Protein 3F44 (pdb70)

Secondary structure (DSSP, 8-state):
---EEEEEEEEE-GGGHHHHHHHHHH---STTTSTTEEEEEEEEETTEEEEEEEEEEESSHHHHHHHHTSHHHHHHHHHHHHHEEEEEEEEEEES-EEE--------EEEEE--GGGHHHHHHHHHH------------EEETTEEEEEEEE---SSHHHHHHHTTSHHHHHHHHHT----EEEEE-EEEEEEEESS-EEE-

Solvent-accessible surface area: 10101 Å² total

Organism: Lactobacillus acidophilus (strain ATCC 700396 / NCK56 / N2 / NCFM) (NCBI:txid272621)

CATH classification: 3.30.70.100

Foldseek 3Di:
DFKWKKKKWFQFPLVCVVVLLVLLALLCCCPPVQVFWFKWFKFAFPVRRRIIIIITMGNDPVSVVVSCPDPSVVSNVVSSVVTTPDMDMFIFRDLKWWWAADQQKKKKKKWQADPVCLVQLSVLVVQLVVVCPQPQTTWTAGPVGRRIMIDDDIGNHVVSVVVSCVDPSNVSSCVSRPVTPDMDMTMTDISDIHGNHTDTDD

Sequence (202 aa):
ETPIFKIKKLTIAENDRSSEYIIRYAEEKNHDSIPAEEGTLLIGSGHDDDAHGEEDNYEEIIEVFRNKGAEDLHIAGSSHADDFVETVNKIATKQKVIDLHPEVITTKAQQDNFVRRLIKVEVKDADAEKFSSHAVKKEETTSASEPGEISGTNIIDNPNEWYFIEVYANDEAYDIHVKTPHYKKEYIEETDGVKSRRDVKTLVRDTLATQQGAIVLD

Structure (mmCIF, N/CA/C/O backbone):
data_3F44
#
_entry.id   3F44
#
_cell.length_a   103.380
_cell.length_b   103.380
_cell.length_c   40.970
_cell.angle_alpha   90.000
_cell.angle_beta   90.000
_cell.angle_gamma   90.000
#
_symmetry.space_group_name_H-M   'I 4'
#
loop_
_entity.id
_entity.type
_entity.pdbx_description
1 polymer 'putative monooxygenase'
2 non-polymer 'ACETATE ION'
3 water water
#
loop_
_atom_site.group_PDB
_atom_site.id
_atom_site.type_symbol
_atom_site.label_atom_id
_atom_site.label_alt_id
_atom_site.label_comp_id
_atom_site.label_asym_id
_atom_site.label_entity_id
_atom_site.label_seq_id
_atom_site.pdbx_PDB_ins_code
_atom_site.Cartn_x
_atom_site.Cartn_y
_atom_site.Cartn_z
_atom_site.occupancy
_atom_site.B_iso_or_equiv
_atom_site.auth_seq_id
_atom_site.auth_comp_id
_atom_site.auth_asym_id
_atom_site.auth_atom_id
_atom_site.pdbx_PDB_model_num
ATOM 1 N N . GLU A 1 4 ? -4.968 34.517 22.626 1.00 41.84 3 GLU A N 1
ATOM 2 C CA . GLU A 1 4 ? -4.303 33.324 23.232 1.00 40.20 3 GLU A CA 1
ATOM 3 C C . GLU A 1 4 ? -3.474 32.573 22.148 1.00 37.09 3 GLU A C 1
ATOM 4 O O . GLU A 1 4 ? -2.822 33.234 21.329 1.00 37.79 3 GLU A O 1
ATOM 10 N N . THR A 1 5 ? -3.487 31.234 22.126 1.00 33.38 4 THR A N 1
ATOM 11 C CA . THR A 1 5 ? -2.685 30.461 21.178 1.00 30.24 4 THR A CA 1
ATOM 12 C C . THR A 1 5 ? -3.283 30.511 19.770 1.00 26.58 4 THR A C 1
ATOM 13 O O . THR A 1 5 ? -4.478 30.257 19.635 1.00 26.12 4 THR A O 1
ATOM 17 N N . PRO A 1 6 ? -2.475 30.846 18.734 1.00 25.17 5 PRO A N 1
ATOM 18 C CA . PRO A 1 6 ? -3.018 30.802 17.378 1.00 23.52 5 PRO A CA 1
ATOM 19 C C . PRO A 1 6 ? -3.439 29.401 16.945 1.00 21.27 5 PRO A C 1
ATOM 20 O O . PRO A 1 6 ? -2.976 28.406 17.512 1.00 20.76 5 PRO A O 1
ATOM 24 N N . ILE A 1 7 ? -4.313 29.358 15.944 1.00 20.70 6 ILE A N 1
ATOM 25 C CA . ILE A 1 7 ? -4.805 28.105 15.370 1.00 19.13 6 ILE A CA 1
ATOM 26 C C . ILE A 1 7 ? -4.075 27.955 14.050 1.00 18.79 6 ILE A C 1
ATOM 27 O O . ILE A 1 7 ? -4.020 28.900 13.264 1.00 19.06 6 ILE A O 1
ATOM 32 N N . PHE A 1 8 ? -3.502 26.775 13.819 1.00 18.42 7 PHE A N 1
ATOM 33 C CA . PHE A 1 8 ? -2.797 26.424 12.589 1.00 18.76 7 PHE A CA 1
ATOM 34 C C . PHE A 1 8 ? -3.248 25.011 12.230 1.00 18.99 7 PHE A C 1
ATOM 35 O O . PHE A 1 8 ? -2.974 24.076 12.961 1.00 19.50 7 PHE A O 1
ATOM 43 N N . LYS A 1 9 ? -3.980 24.898 11.126 1.00 19.79 8 LYS A N 1
ATOM 44 C CA . LYS A 1 9 ? -4.522 23.632 10.653 1.00 19.82 8 LYS A CA 1
ATOM 45 C C . LYS A 1 9 ? -4.216 23.383 9.185 1.00 20.43 8 LYS A C 1
ATOM 46 O O . LYS A 1 9 ? -4.200 24.312 8.373 1.00 19.69 8 LYS A O 1
ATOM 52 N N . ILE A 1 10 ? -4.012 22.109 8.856 1.00 19.54 9 ILE A N 1
ATOM 53 C CA . ILE A 1 10 ? -3.780 21.679 7.478 1.00 20.77 9 ILE A CA 1
ATOM 54 C C . ILE A 1 10 ? -4.821 20.596 7.220 1.00 20.94 9 ILE A C 1
ATOM 55 O O . ILE A 1 10 ? -4.949 19.654 8.022 1.00 21.93 9 ILE A O 1
ATOM 60 N N . LYS A 1 11 ? -5.580 20.763 6.144 1.00 21.50 10 LYS A N 1
ATOM 61 C CA . LYS A 1 11 ? -6.618 19.808 5.753 1.00 23.05 10 LYS A CA 1
ATOM 62 C C . LYS A 1 11 ? -6.206 19.187 4.421 1.00 22.35 10 LYS A C 1
ATOM 63 O O . LYS A 1 11 ? -6.026 19.918 3.449 1.00 21.93 10 LYS A O 1
ATOM 69 N N . LYS A 1 12 ? -6.011 17.861 4.410 1.00 20.77 11 LYS A N 1
ATOM 70 C CA . LYS A 1 12 ? -5.681 17.103 3.200 1.00 21.33 11 LYS A CA 1
ATOM 71 C C . LYS A 1 12 ? -7.032 16.666 2.650 1.00 20.18 11 LYS A C 1
ATOM 72 O O . LYS A 1 12 ? -7.746 15.897 3.324 1.00 19.10 11 LYS A O 1
ATOM 78 N N . LEU A 1 13 ? -7.372 17.145 1.454 1.00 19.68 12 LEU A N 1
ATOM 79 C CA . LEU A 1 13 ? -8.676 16.948 0.830 1.00 20.51 12 LEU A CA 1
ATOM 80 C C . LEU A 1 13 ? -8.420 16.260 -0.492 1.00 21.04 12 LEU A C 1
ATOM 81 O O . LEU A 1 13 ? -7.794 16.848 -1.381 1.00 20.97 12 LEU A O 1
ATOM 86 N N . THR A 1 14 ? -8.852 15.001 -0.597 1.00 21.03 13 THR A N 1
ATOM 87 C CA . THR A 1 14 ? -8.637 14.189 -1.791 1.00 22.61 13 THR A CA 1
ATOM 88 C C . THR A 1 14 ? -9.858 14.368 -2.667 1.00 22.55 13 THR A C 1
ATOM 89 O O . THR A 1 14 ? -10.970 13.995 -2.277 1.00 22.01 13 THR A O 1
ATOM 93 N N . ILE A 1 15 ? -9.642 14.975 -3.829 1.00 22.14 14 ILE A N 1
ATOM 94 C CA . ILE A 1 15 ? -10.700 15.369 -4.727 1.00 21.22 14 ILE A CA 1
ATOM 95 C C . ILE A 1 15 ? -10.311 15.000 -6.139 1.00 23.11 14 ILE A C 1
ATOM 96 O O . ILE A 1 15 ? -9.204 15.296 -6.545 1.00 22.15 14 ILE A O 1
ATOM 101 N N . ALA A 1 16 ? -11.210 14.384 -6.895 1.00 23.15 15 ALA A N 1
ATOM 102 C CA . ALA A 1 16 ? -10.897 14.008 -8.268 1.00 24.51 15 ALA A CA 1
ATOM 103 C C . ALA A 1 16 ? -10.379 15.228 -9.005 1.00 23.85 15 ALA A C 1
ATOM 104 O O . ALA A 1 16 ? -10.916 16.329 -8.841 1.00 23.09 15 ALA A O 1
ATOM 106 N N . GLU A 1 17 ? -9.350 15.041 -9.825 1.00 25.13 16 GLU A N 1
ATOM 107 C CA . GLU A 1 17 ? -8.802 16.161 -10.608 1.00 26.80 16 GLU A CA 1
ATOM 108 C C . GLU A 1 17 ? -9.902 16.828 -11.478 1.00 26.42 16 GLU A C 1
ATOM 109 O O . GLU A 1 17 ? -9.873 18.044 -11.677 1.00 25.92 16 GLU A O 1
ATOM 115 N N . ASN A 1 18 ? -10.902 16.043 -11.901 1.00 26.14 17 ASN A N 1
ATOM 116 C CA . ASN A 1 18 ? -12.061 16.557 -12.646 1.00 27.01 17 ASN A CA 1
ATOM 117 C C . ASN A 1 18 ? -12.887 17.567 -11.858 1.00 28.33 17 ASN A C 1
ATOM 118 O O . ASN A 1 18 ? -13.522 18.416 -12.473 1.00 30.88 17 ASN A O 1
ATOM 123 N N . ASP A 1 19 ? -12.900 17.463 -10.517 1.00 27.20 18 ASP A N 1
ATOM 124 C CA . ASP A 1 19 ? -13.667 18.385 -9.655 1.00 27.62 18 ASP A CA 1
ATOM 125 C C . ASP A 1 19 ? -12.852 19.540 -9.064 1.00 27.51 18 ASP A C 1
ATOM 126 O O . ASP A 1 19 ? -13.422 20.380 -8.339 1.00 26.16 18 ASP A O 1
ATOM 131 N N . ARG A 1 20 ? -11.557 19.621 -9.394 1.00 29.95 19 ARG A N 1
ATOM 132 C CA . ARG A 1 20 ? -10.677 20.650 -8.800 1.00 30.68 19 ARG A CA 1
ATOM 133 C C . ARG A 1 20 ? -11.079 22.094 -9.162 1.00 31.19 19 ARG A C 1
ATOM 134 O O . ARG A 1 20 ? -10.935 22.958 -8.317 1.00 31.36 19 ARG A O 1
ATOM 142 N N . SER A 1 21 ? -11.638 22.345 -10.353 1.00 30.68 20 SER A N 1
ATOM 143 C CA A SER A 1 21 ? -12.066 23.706 -10.736 0.50 30.63 20 SER A CA 1
ATOM 144 C CA B SER A 1 21 ? -12.074 23.703 -10.747 0.50 30.81 20 SER A CA 1
ATOM 145 C C . SER A 1 21 ? -13.172 24.253 -9.819 1.00 29.68 20 SER A C 1
ATOM 146 O O . SER A 1 21 ? -13.147 25.429 -9.438 1.00 29.08 20 SER A O 1
ATOM 151 N N . GLU A 1 22 ? -14.141 23.402 -9.473 1.00 27.73 21 GLU A N 1
ATOM 152 C CA . GLU A 1 22 ? -15.222 23.755 -8.545 1.00 26.08 21 GLU A CA 1
ATOM 153 C C . GLU A 1 22 ? -14.615 24.020 -7.146 1.00 23.33 21 GLU A C 1
ATOM 154 O O . GLU A 1 22 ? -14.986 24.987 -6.461 1.00 21.48 21 GLU A O 1
ATOM 160 N N . TYR A 1 23 ? -13.706 23.140 -6.733 1.00 22.03 22 TYR A N 1
ATOM 161 C CA . TYR A 1 23 ? -12.983 23.308 -5.479 1.00 20.58 22 TYR A CA 1
ATOM 162 C C . TYR A 1 23 ? -12.242 24.640 -5.450 1.00 20.56 22 TYR A C 1
ATOM 163 O O . TYR A 1 23 ? -12.393 25.407 -4.487 1.00 19.65 22 TYR A O 1
ATOM 172 N N . ILE A 1 24 ? -11.477 24.935 -6.508 1.00 20.94 23 ILE A N 1
ATOM 173 C CA A ILE A 1 24 ? -10.690 26.184 -6.542 0.50 21.04 23 ILE A CA 1
ATOM 174 C CA B ILE A 1 24 ? -10.692 26.177 -6.578 0.50 20.93 23 ILE A CA 1
ATOM 175 C C . ILE A 1 24 ? -11.599 27.413 -6.518 1.00 20.35 23 ILE A C 1
ATOM 176 O O . ILE A 1 24 ? -11.283 28.369 -5.820 1.00 20.78 23 ILE A O 1
ATOM 185 N N . ARG A 1 25 ? -12.733 27.372 -7.215 1.00 19.67 24 ARG A N 1
ATOM 186 C CA . ARG A 1 25 ? -13.679 28.496 -7.179 1.00 18.34 24 ARG A CA 1
ATOM 187 C C . ARG A 1 25 ? -14.065 28.838 -5.739 1.00 17.59 24 ARG A C 1
ATOM 188 O O . ARG A 1 25 ? -13.998 30.003 -5.338 1.00 18.16 24 ARG A O 1
ATOM 196 N N . TYR A 1 26 ? -14.483 27.824 -4.981 1.00 18.21 25 TYR A N 1
ATOM 197 C CA . TYR A 1 26 ? -14.887 28.043 -3.587 1.00 18.33 25 TYR A CA 1
ATOM 198 C C . TYR A 1 26 ? -13.723 28.311 -2.644 1.00 18.04 25 TYR A C 1
ATOM 199 O O . TYR A 1 26 ? -13.885 29.061 -1.683 1.00 17.94 25 TYR A O 1
ATOM 208 N N . ALA A 1 27 ? -12.559 27.730 -2.940 1.00 17.88 26 ALA A N 1
ATOM 209 C CA . ALA A 1 27 ? -11.333 28.046 -2.200 1.00 17.52 26 ALA A CA 1
ATOM 210 C C . ALA A 1 27 ? -10.969 29.530 -2.387 1.00 17.88 26 ALA A C 1
ATOM 211 O O . ALA A 1 27 ? -10.621 30.222 -1.406 1.00 18.95 26 ALA A O 1
ATOM 213 N N . GLU A 1 28 ? -11.063 30.025 -3.625 1.00 19.19 27 GLU A N 1
ATOM 214 C CA A GLU A 1 28 ? -10.745 31.432 -3.912 0.50 19.66 27 GLU A CA 1
ATOM 215 C CA B GLU A 1 28 ? -10.769 31.439 -3.927 0.50 19.60 27 GLU A CA 1
ATOM 216 C C . GLU A 1 28 ? -11.732 32.392 -3.221 1.00 19.57 27 GLU A C 1
ATOM 217 O O . GLU A 1 28 ? -11.315 33.412 -2.673 1.00 20.19 27 GLU A O 1
ATOM 228 N N . LYS A 1 29 ? -13.024 32.055 -3.251 1.00 18.76 28 LYS A N 1
ATOM 229 C CA . LYS A 1 29 ? -14.039 32.883 -2.574 1.00 18.52 28 LYS A CA 1
ATOM 230 C C . LYS A 1 29 ? -13.803 32.909 -1.059 1.00 17.95 28 LYS A C 1
ATOM 231 O O . LYS A 1 29 ? -13.932 33.952 -0.424 1.00 19.67 28 LYS A O 1
ATOM 237 N N . ASN A 1 30 ? -13.467 31.749 -0.497 1.00 17.49 29 ASN A N 1
ATOM 238 C CA . ASN A 1 30 ? -13.163 31.614 0.935 1.00 18.04 29 ASN A CA 1
ATOM 239 C C . ASN A 1 30 ? -11.991 32.540 1.309 1.00 19.34 29 ASN A C 1
ATOM 240 O O . ASN A 1 30 ? -12.075 33.315 2.251 1.00 20.50 29 ASN A O 1
ATOM 253 N N . HIS A 1 32 ? -10.759 35.161 -0.527 1.00 21.17 31 HIS A N 1
ATOM 254 C CA . HIS A 1 32 ? -11.120 36.555 -0.817 1.00 21.63 31 HIS A CA 1
ATOM 255 C C . HIS A 1 32 ? -12.072 37.186 0.205 1.00 20.88 31 HIS A C 1
ATOM 256 O O . HIS A 1 32 ? -11.879 38.340 0.610 1.00 21.28 31 HIS A O 1
ATOM 263 N N . ASP A 1 33 ? -13.076 36.427 0.631 1.00 21.26 32 ASP A N 1
ATOM 264 C CA . ASP A 1 33 ? -14.070 36.928 1.602 1.00 20.82 32 ASP A CA 1
ATOM 265 C C . ASP A 1 33 ? -13.611 36.905 3.067 1.00 22.00 32 ASP A C 1
ATOM 266 O O . ASP A 1 33 ? -14.277 37.507 3.926 1.00 22.85 32 ASP A O 1
ATOM 271 N N . SER A 1 34 ? -12.527 36.176 3.352 1.00 19.98 33 SER A N 1
ATOM 272 C CA . SER A 1 34 ? -11.958 36.071 4.701 1.00 19.12 33 SER A CA 1
ATOM 273 C C . SER A 1 34 ? -10.889 37.099 5.015 1.00 19.20 33 SER A C 1
ATOM 274 O O . SER A 1 34 ? -10.798 37.539 6.162 1.00 20.10 33 SER A O 1
ATOM 277 N N . ILE A 1 35 ? -10.037 37.424 4.033 1.00 19.23 34 ILE A N 1
ATOM 278 C CA . ILE A 1 35 ? -8.910 38.335 4.231 1.00 19.24 34 ILE A CA 1
ATOM 279 C C . ILE A 1 35 ? -9.051 39.515 3.274 1.00 20.62 34 ILE A C 1
ATOM 280 O O . ILE A 1 35 ? -9.110 39.285 2.072 1.00 21.16 34 ILE A O 1
ATOM 285 N N . PRO A 1 36 ? -9.071 40.761 3.799 1.00 21.78 35 PRO A N 1
ATOM 286 C CA . PRO A 1 36 ? -8.929 41.227 5.191 1.00 22.40 35 PRO A CA 1
ATOM 287 C C . PRO A 1 36 ? -10.209 41.353 6.029 1.00 22.22 35 PRO A C 1
ATOM 288 O O . PRO A 1 36 ? -10.103 41.799 7.169 1.00 23.29 35 PRO A O 1
ATOM 292 N N . ALA A 1 37 ? -11.382 40.958 5.519 1.00 21.80 36 ALA A N 1
ATOM 293 C CA . ALA A 1 37 ? -12.672 41.148 6.227 1.00 22.90 36 ALA A CA 1
ATOM 294 C C . ALA A 1 37 ? -12.714 40.583 7.653 1.00 23.45 36 ALA A C 1
ATOM 295 O O . ALA A 1 37 ? -13.260 41.228 8.552 1.00 25.63 36 ALA A O 1
ATOM 297 N N . GLU A 1 38 ? -12.128 39.405 7.853 1.00 22.16 37 GLU A N 1
ATOM 298 C CA . GLU A 1 38 ? -12.089 38.770 9.179 1.00 21.63 37 GLU A CA 1
ATOM 299 C C . GLU A 1 38 ? -10.801 39.179 9.889 1.00 22.31 37 GLU A C 1
ATOM 300 O O . GLU A 1 38 ? -9.704 38.757 9.519 1.00 22.33 37 GLU A O 1
ATOM 306 N N . GLU A 1 39 ? -10.941 40.000 10.926 1.00 24.23 38 GLU A N 1
ATOM 307 C CA . GLU A 1 39 ? -9.794 40.519 11.687 1.00 25.41 38 GLU A CA 1
ATOM 308 C C . GLU A 1 39 ? -8.851 39.434 12.244 1.00 24.76 38 GLU A C 1
ATOM 309 O O . GLU A 1 39 ? -7.627 39.613 12.265 1.00 25.46 38 GLU A O 1
ATOM 315 N N . GLY A 1 40 ? -9.432 38.304 12.654 1.00 22.09 39 GLY A N 1
ATOM 316 C CA . GLY A 1 40 ? -8.687 37.177 13.212 1.00 22.24 39 GLY A CA 1
ATOM 317 C C . GLY A 1 40 ? -8.162 36.132 12.252 1.00 20.87 39 GLY A C 1
ATOM 318 O O . GLY A 1 40 ? -7.504 35.202 12.692 1.00 21.41 39 GLY A O 1
ATOM 319 N N . THR A 1 41 ? -8.431 36.280 10.952 1.00 20.55 40 THR A N 1
ATOM 320 C CA . THR A 1 41 ? -7.962 35.326 9.926 1.00 20.66 40 THR A CA 1
ATOM 321 C C . THR A 1 41 ? -6.631 35.829 9.353 1.00 20.92 40 THR A C 1
ATOM 322 O O . THR A 1 41 ? -6.584 36.858 8.651 1.00 21.99 40 THR A O 1
ATOM 326 N N . LEU A 1 42 ? -5.565 35.084 9.652 1.00 20.99 41 LEU A N 1
ATOM 327 C CA . LEU A 1 42 ? -4.186 35.465 9.337 1.00 20.86 41 LEU A CA 1
ATOM 328 C C . LEU A 1 42 ? -3.659 34.913 8.024 1.00 21.47 41 LEU A C 1
ATOM 329 O O . LEU A 1 42 ? -2.868 35.587 7.359 1.00 21.89 41 LEU A O 1
ATOM 334 N N . LEU A 1 43 ? -4.096 33.708 7.655 1.00 20.49 42 LEU A N 1
ATOM 335 C CA . LEU A 1 43 ? -3.693 33.096 6.394 1.00 20.29 42 LEU A CA 1
ATOM 336 C C . LEU A 1 43 ? -4.700 32.037 5.933 1.00 19.54 42 LEU A C 1
ATOM 337 O O . LEU A 1 43 ? -5.192 31.279 6.744 1.00 18.73 42 LEU A O 1
ATOM 342 N N . ILE A 1 44 ? -5.019 32.047 4.647 1.00 19.27 43 ILE A N 1
ATOM 343 C CA . ILE A 1 44 ? -5.849 31.031 4.009 1.00 19.81 43 ILE A CA 1
ATOM 344 C C . ILE A 1 44 ? -5.150 30.720 2.681 1.00 20.09 43 ILE A C 1
ATOM 345 O O . ILE A 1 44 ? -4.814 31.635 1.928 1.00 21.02 43 ILE A O 1
ATOM 350 N N . GLY A 1 45 ? -4.962 29.442 2.401 1.00 18.76 44 GLY A N 1
ATOM 351 C CA . GLY A 1 45 ? -4.363 29.024 1.146 1.00 17.79 44 GLY A CA 1
ATOM 352 C C . GLY A 1 45 ? -4.573 27.556 0.871 1.00 19.42 44 GLY A C 1
ATOM 353 O O . GLY A 1 45 ? -5.002 26.808 1.750 1.00 20.29 44 GLY A O 1
ATOM 354 N N . SER A 1 46 ? -4.279 27.154 -0.356 1.00 19.90 45 SER A N 1
ATOM 355 C CA . SER A 1 46 ? -4.445 25.773 -0.785 1.00 19.84 45 SER A CA 1
ATOM 356 C C . SER A 1 46 ? -3.530 25.476 -1.951 1.00 19.04 45 SER A C 1
ATOM 357 O O . SER A 1 46 ? -3.356 26.316 -2.849 1.00 19.45 45 SER A O 1
ATOM 360 N N . GLY A 1 47 ? -2.940 24.284 -1.929 1.00 19.72 46 GLY A N 1
ATOM 361 C CA . GLY A 1 47 ? -2.106 23.809 -3.021 1.00 19.22 46 GLY A CA 1
ATOM 362 C C . GLY A 1 47 ? -2.291 22.322 -3.212 1.00 18.81 46 GLY A C 1
ATOM 363 O O . GLY A 1 47 ? -2.580 21.608 -2.243 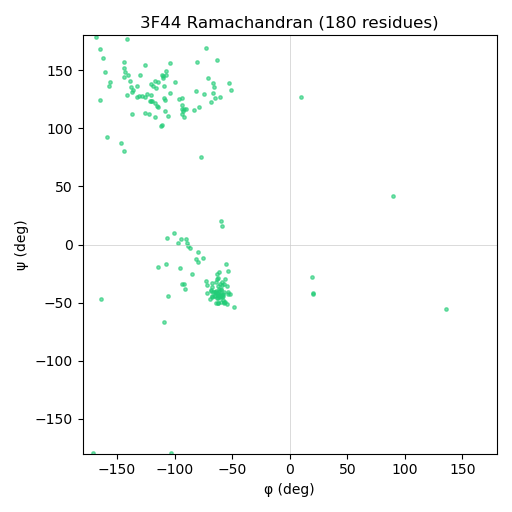1.00 19.09 46 GLY A O 1
ATOM 364 N N . HIS A 1 48 ? -2.096 21.858 -4.439 1.00 18.55 47 HIS A N 1
ATOM 365 C CA . HIS A 1 48 ? -2.258 20.435 -4.758 1.00 19.75 47 HIS A CA 1
ATOM 366 C C . HIS A 1 48 ? -0.909 19.798 -4.998 1.00 20.02 47 HIS A C 1
ATOM 367 O O . HIS A 1 48 ? 0.009 20.445 -5.498 1.00 20.65 47 HIS A O 1
ATOM 374 N N . ASP A 1 49 ? -0.815 18.516 -4.665 1.00 19.72 48 ASP A N 1
ATOM 375 C CA . ASP A 1 49 ? 0.458 17.772 -4.732 1.00 20.63 48 ASP A CA 1
ATOM 376 C C . ASP A 1 49 ? 0.833 17.623 -6.209 1.00 22.26 48 ASP A C 1
ATOM 377 O O . ASP A 1 49 ? 0.060 17.073 -7.000 1.00 23.46 48 ASP A O 1
ATOM 382 N N . ASP A 1 50 ? 2.031 18.114 -6.560 1.00 22.82 49 ASP A N 1
ATOM 383 C CA A ASP A 1 50 ? 2.543 18.062 -7.937 0.50 24.29 49 ASP A CA 1
ATOM 384 C CA B ASP A 1 50 ? 2.495 18.054 -7.955 0.50 24.41 49 ASP A CA 1
ATOM 385 C C . ASP A 1 50 ? 2.666 16.611 -8.459 1.00 24.55 49 ASP A C 1
ATOM 386 O O . ASP A 1 50 ? 2.616 16.373 -9.664 1.00 26.72 49 ASP A O 1
ATOM 395 N N . ALA A 1 51 ? 2.838 15.656 -7.534 1.00 25.18 50 ALA A N 1
ATOM 396 C CA . ALA A 1 51 ? 2.948 14.219 -7.836 1.00 26.22 50 ALA A CA 1
ATOM 397 C C . ALA A 1 51 ? 1.623 13.455 -7.725 1.00 26.01 50 ALA A C 1
ATOM 398 O O . ALA A 1 51 ? 1.518 12.347 -8.237 1.00 27.11 50 ALA A O 1
ATOM 400 N N . HIS A 1 52 ? 0.642 14.006 -7.001 1.00 26.17 51 HIS A N 1
ATOM 401 C CA . HIS A 1 52 ? -0.662 13.369 -6.785 1.00 24.88 51 HIS A CA 1
ATOM 402 C C . HIS A 1 52 ? -1.724 14.474 -6.775 1.00 23.82 51 HIS A C 1
ATOM 403 O O . HIS A 1 52 ? -2.182 14.912 -5.716 1.00 23.35 51 HIS A O 1
ATOM 410 N N . GLY A 1 53 ? -2.111 14.901 -7.983 1.00 22.80 52 GLY A N 1
ATOM 411 C CA . GLY A 1 53 ? -3.025 16.024 -8.209 1.00 23.10 52 GLY A CA 1
ATOM 412 C C . GLY A 1 53 ? -4.366 16.001 -7.497 1.00 22.19 52 GLY A C 1
ATOM 413 O O . GLY A 1 53 ? -4.990 17.054 -7.328 1.00 23.12 52 GLY A O 1
ATOM 414 N N . GLU A 1 54 ? -4.807 14.800 -7.124 1.00 22.48 53 GLU A N 1
ATOM 415 C CA A GLU A 1 54 ? -6.026 14.609 -6.350 0.50 22.59 53 GLU A CA 1
ATOM 416 C CA B GLU A 1 54 ? -6.034 14.622 -6.336 0.50 22.96 53 GLU A CA 1
ATOM 417 C C . GLU A 1 54 ? -5.906 15.144 -4.908 1.00 22.30 53 GLU A C 1
ATOM 418 O O . GLU A 1 54 ? -6.914 15.490 -4.293 1.00 23.89 53 GLU A O 1
ATOM 429 N N . ASP A 1 55 ? -4.687 15.207 -4.370 1.00 21.55 54 ASP A N 1
ATOM 430 C CA . ASP A 1 55 ? -4.482 15.650 -2.989 1.00 21.68 54 ASP A CA 1
ATOM 431 C C . ASP A 1 55 ? -4.282 17.159 -2.914 1.00 21.61 54 ASP A C 1
ATOM 432 O O . ASP A 1 55 ? -3.287 17.694 -3.437 1.00 23.01 54 ASP A O 1
ATOM 437 N N . ASN A 1 56 ? -5.212 17.820 -2.235 1.00 20.51 55 ASN A N 1
ATOM 438 C CA . ASN A 1 56 ? -5.188 19.264 -1.983 1.00 20.36 55 ASN A CA 1
ATOM 439 C C . ASN A 1 56 ? -4.904 19.465 -0.520 1.00 21.56 55 ASN A C 1
ATOM 440 O O . ASN A 1 56 ? -5.466 18.762 0.313 1.00 21.65 55 ASN A O 1
ATOM 445 N N . TYR A 1 57 ? -4.029 20.419 -0.214 1.00 20.09 56 TYR A N 1
ATOM 446 C CA . TYR A 1 57 ? -3.678 20.754 1.162 1.00 20.76 56 TYR A CA 1
ATOM 447 C C . TYR A 1 57 ? -4.119 22.184 1.400 1.00 21.33 56 TYR A C 1
ATOM 448 O O . TYR A 1 57 ? -3.532 23.125 0.842 1.00 20.73 56 TYR A O 1
ATOM 457 N N . GLU A 1 58 ? -5.164 22.316 2.217 1.00 20.10 57 GLU A N 1
ATOM 458 C CA A GLU A 1 58 ? -5.728 23.597 2.551 0.50 19.60 57 GLU A CA 1
ATOM 459 C CA B GLU A 1 58 ? -5.794 23.608 2.598 0.50 20.26 57 GLU A CA 1
ATOM 460 C C . GLU A 1 58 ? -5.182 23.997 3.927 1.00 19.77 57 GLU A C 1
ATOM 461 O O . GLU A 1 58 ? -5.222 23.196 4.876 1.00 21.12 57 GLU A O 1
ATOM 472 N N . ILE A 1 59 ? -4.629 25.224 3.988 1.00 19.19 58 ILE A N 1
ATOM 473 C CA A ILE A 1 59 ? -3.905 25.738 5.147 0.50 20.21 58 ILE A CA 1
ATOM 474 C CA B ILE A 1 59 ? -3.888 25.736 5.135 0.50 20.15 58 ILE A CA 1
ATOM 475 C C . ILE A 1 59 ? -4.627 26.957 5.699 1.00 19.16 58 ILE A C 1
ATOM 476 O O . ILE A 1 59 ? -4.989 27.870 4.930 1.00 19.58 58 ILE A O 1
ATOM 485 N N . GLU A 1 60 ? -4.859 26.962 7.015 1.00 19.41 59 GLU A N 1
ATOM 486 C CA . GLU A 1 60 ? -5.558 28.070 7.696 1.00 19.95 59 GLU A CA 1
ATOM 487 C C . GLU A 1 60 ? -4.882 28.420 8.998 1.00 18.66 59 GLU A C 1
ATOM 488 O O . GLU A 1 60 ? -4.488 27.531 9.754 1.00 19.41 59 GLU A O 1
ATOM 494 N N . VAL A 1 61 ? -4.714 29.726 9.231 1.00 18.57 60 VAL A N 1
ATOM 495 C CA . VAL A 1 61 ? -4.124 30.255 10.452 1.00 19.37 60 VAL A CA 1
ATOM 496 C C . VAL A 1 61 ? -5.034 31.347 10.983 1.00 19.45 60 VAL A C 1
ATOM 497 O O . VAL A 1 61 ? -5.391 32.268 10.236 1.00 18.89 60 VAL A O 1
ATOM 501 N N . PHE A 1 62 ? -5.412 31.237 12.262 1.00 19.42 61 PHE A N 1
ATOM 502 C CA . PHE A 1 62 ? -6.282 32.213 12.950 1.00 19.02 61 PHE A CA 1
ATOM 503 C C . PHE A 1 62 ? -5.591 32.695 14.207 1.00 20.42 61 PHE A C 1
ATOM 504 O O . PHE A 1 62 ? -4.784 31.969 14.790 1.00 21.00 61 PHE A O 1
ATOM 512 N N . ARG A 1 63 ? -5.949 33.904 14.651 1.00 19.99 62 ARG A N 1
ATOM 513 C CA . ARG A 1 63 ? -5.349 34.490 15.861 1.00 20.52 62 ARG A CA 1
ATOM 514 C C . ARG A 1 63 ? -5.576 33.620 17.102 1.00 19.81 62 ARG A C 1
ATOM 515 O O . ARG A 1 63 ? -4.717 33.552 17.977 1.00 21.63 62 ARG A O 1
ATOM 518 N N . ASN A 1 64 ? -6.743 32.975 17.157 1.00 20.26 63 ASN A N 1
ATOM 519 C CA . ASN A 1 64 ? -7.128 32.092 18.257 1.00 20.04 63 ASN A CA 1
ATOM 520 C C . ASN A 1 64 ? -8.383 31.304 17.869 1.00 19.94 63 ASN A C 1
ATOM 521 O O . ASN A 1 64 ? -8.923 31.500 16.776 1.00 18.98 63 ASN A O 1
ATOM 526 N N . LYS A 1 65 ? -8.833 30.429 18.760 1.00 19.65 64 LYS A N 1
ATOM 527 C CA . LYS A 1 65 ? -10.022 29.584 18.564 1.00 20.57 64 LYS A CA 1
ATOM 528 C C . LYS A 1 65 ? -11.270 30.434 18.284 1.00 19.72 64 LYS A C 1
ATOM 529 O O . LYS A 1 65 ? -12.092 30.071 17.447 1.00 20.28 64 LYS A O 1
ATOM 533 N N . GLY A 1 66 ? -11.397 31.548 19.001 1.00 20.75 65 GLY A N 1
ATOM 534 C CA . GLY A 1 66 ? -12.523 32.466 18.817 1.00 20.08 65 GLY A CA 1
ATOM 535 C C . GLY A 1 66 ? -12.582 33.025 17.409 1.00 19.93 65 GLY A C 1
ATOM 536 O O . GLY A 1 66 ? -13.654 33.073 16.796 1.00 19.35 65 GLY A O 1
ATOM 537 N N . ALA A 1 67 ? -11.416 33.403 16.889 1.00 19.81 66 ALA A N 1
ATOM 538 C CA . ALA A 1 67 ? -11.301 33.899 15.508 1.00 19.47 66 ALA A CA 1
ATOM 539 C C . ALA A 1 67 ? -11.659 32.802 14.504 1.00 19.76 66 ALA A C 1
ATOM 540 O O . ALA A 1 67 ? -12.341 33.070 13.490 1.00 18.49 66 ALA A O 1
ATOM 542 N N . GLU A 1 68 ? -11.216 31.573 14.784 1.00 20.47 67 GLU A N 1
ATOM 543 C CA . GLU A 1 68 ? -11.572 30.440 13.930 1.00 20.20 67 GLU A CA 1
ATOM 544 C C . GLU A 1 68 ? -13.098 30.262 13.862 1.00 19.35 67 GLU A C 1
ATOM 545 O O . GLU A 1 68 ? -13.650 30.082 12.793 1.00 19.36 67 GLU A O 1
ATOM 551 N N . ASP A 1 69 ? -13.774 30.338 15.003 1.00 18.01 68 ASP A N 1
ATOM 552 C CA . ASP A 1 69 ? -15.238 30.201 15.045 1.00 19.01 68 ASP A CA 1
ATOM 553 C C . ASP A 1 69 ? -15.951 31.284 14.240 1.00 19.61 68 ASP A C 1
ATOM 554 O O . ASP A 1 69 ? -16.922 30.997 13.564 1.00 20.19 68 ASP A O 1
ATOM 559 N N . LEU A 1 70 ? -15.457 32.514 14.318 1.00 19.12 69 LEU A N 1
ATOM 560 C CA . LEU A 1 70 ? -16.038 33.633 13.546 1.00 18.71 69 LEU A CA 1
ATOM 561 C C . LEU A 1 70 ? -15.903 33.366 12.052 1.00 19.23 69 LEU A C 1
ATOM 562 O O . LEU A 1 70 ? -16.816 33.634 11.284 1.00 19.32 69 LEU A O 1
ATOM 567 N N . HIS A 1 71 ? -14.745 32.855 11.662 1.00 18.56 70 HIS A N 1
ATOM 568 C CA . HIS A 1 71 ? -14.523 32.444 10.266 1.00 18.36 70 HIS A CA 1
ATOM 569 C C . HIS A 1 71 ? -15.509 31.347 9.825 1.00 19.44 70 HIS A C 1
ATOM 570 O O . HIS A 1 71 ? -16.148 31.452 8.763 1.00 18.63 70 HIS A O 1
ATOM 577 N N . ILE A 1 72 ? -15.622 30.311 10.642 1.00 19.60 71 ILE A N 1
ATOM 578 C CA . ILE A 1 72 ? -16.503 29.165 10.367 1.00 20.62 71 ILE A CA 1
ATOM 579 C C . ILE A 1 72 ? -17.955 29.586 10.164 1.00 20.46 71 ILE A C 1
ATOM 580 O O . ILE A 1 72 ? -18.653 28.986 9.349 1.00 21.60 71 ILE A O 1
ATOM 585 N N . ALA A 1 73 ? -18.386 30.631 10.879 1.00 19.45 72 ALA A N 1
ATOM 586 C CA . ALA A 1 73 ? -19.741 31.160 10.782 1.00 19.94 72 ALA A CA 1
ATOM 587 C C . ALA A 1 73 ? -19.995 31.967 9.514 1.00 20.94 72 ALA A C 1
ATOM 588 O O . ALA A 1 73 ? -21.138 32.291 9.243 1.00 22.49 72 ALA A O 1
ATOM 590 N N . GLY A 1 74 ? -18.944 32.318 8.762 1.00 20.69 73 GLY A N 1
ATOM 591 C CA . GLY A 1 74 ? -19.078 33.079 7.518 1.00 20.73 73 GLY A CA 1
ATOM 592 C C . GLY A 1 74 ? -19.695 32.269 6.390 1.00 19.70 73 GLY A C 1
ATOM 593 O O . GLY A 1 74 ? -19.420 31.065 6.254 1.00 20.12 73 GLY A O 1
ATOM 594 N N . SER A 1 75 ? -20.520 32.929 5.576 1.00 20.48 74 SER A N 1
ATOM 595 C CA A SER A 1 75 ? -21.213 32.274 4.458 0.50 20.23 74 SER A CA 1
ATOM 596 C CA B SER A 1 75 ? -21.211 32.280 4.445 0.50 20.32 74 SER A CA 1
ATOM 597 C C . SER A 1 75 ? -20.239 31.628 3.470 1.00 19.81 74 SER A C 1
ATOM 598 O O . SER A 1 75 ? -20.496 30.558 2.975 1.00 20.77 74 SER A O 1
ATOM 603 N N . HIS A 1 76 ? -19.141 32.321 3.203 1.00 20.03 75 HIS A N 1
ATOM 604 C CA . HIS A 1 76 ? -18.054 31.850 2.322 1.00 19.72 75 HIS A CA 1
ATOM 605 C C . HIS A 1 76 ? -17.377 30.566 2.860 1.00 21.01 75 HIS A C 1
ATOM 606 O O . HIS A 1 76 ? -16.980 29.684 2.088 1.00 22.41 75 HIS A O 1
ATOM 613 N N . ALA A 1 77 ? -17.263 30.470 4.183 1.00 20.22 76 ALA A N 1
ATOM 614 C CA . ALA A 1 77 ? -16.697 29.276 4.848 1.00 20.21 76 ALA A CA 1
ATOM 615 C C . ALA A 1 77 ? -17.690 28.123 4.739 1.00 21.11 76 ALA A C 1
ATOM 616 O O . ALA A 1 77 ? -17.299 26.986 4.448 1.00 21.93 76 ALA A O 1
ATOM 618 N N . ASP A 1 78 ? -18.987 28.420 4.942 1.00 21.24 77 ASP A N 1
ATOM 619 C CA . ASP A 1 78 ? -20.064 27.432 4.770 1.00 22.65 77 ASP A CA 1
ATOM 620 C C . ASP A 1 78 ? -20.035 26.869 3.364 1.00 20.65 77 ASP A C 1
ATOM 621 O O . ASP A 1 78 ? -20.053 25.658 3.173 1.00 21.73 77 ASP A O 1
ATOM 626 N N . ASP A 1 79 ? -19.966 27.758 2.380 1.00 20.98 78 ASP A N 1
ATOM 627 C CA . ASP A 1 79 ? -19.914 27.370 0.954 1.00 19.82 78 ASP A CA 1
ATOM 628 C C . ASP A 1 79 ? -18.705 26.468 0.654 1.00 19.59 78 ASP A C 1
ATOM 629 O O . ASP A 1 79 ? -18.822 25.476 -0.084 1.00 20.23 78 ASP A O 1
ATOM 634 N N . PHE A 1 80 ? -17.547 26.830 1.204 1.00 19.33 79 PHE A N 1
ATOM 635 C CA . PHE A 1 80 ? -16.335 26.014 1.022 1.00 19.63 79 PHE A CA 1
ATOM 636 C C . PHE A 1 80 ? -16.482 24.604 1.617 1.00 19.71 79 PHE A C 1
ATOM 637 O O . PHE A 1 80 ? -16.196 23.606 0.951 1.00 19.23 79 PHE A O 1
ATOM 645 N N . VAL A 1 81 ? -16.917 24.522 2.870 1.00 20.84 80 VAL A N 1
ATOM 646 C CA . VAL A 1 81 ? -17.072 23.211 3.530 1.00 20.77 80 VAL A CA 1
ATOM 647 C C . VAL A 1 81 ? -18.161 22.355 2.861 1.00 21.19 80 VAL A C 1
ATOM 648 O O . VAL A 1 81 ? -17.971 21.154 2.668 1.00 22.33 80 VAL A O 1
ATOM 652 N N . GLU A 1 82 ? -19.285 22.974 2.486 1.00 20.70 81 GLU A N 1
ATOM 653 C CA . GLU A 1 82 ? -20.344 22.253 1.738 1.00 22.57 81 GLU A CA 1
ATOM 654 C C . GLU A 1 82 ? -19.787 21.677 0.446 1.00 21.11 81 GLU A C 1
ATOM 655 O O . GLU A 1 82 ? -20.055 20.519 0.096 1.00 21.34 81 GLU A O 1
ATOM 661 N N . THR A 1 83 ? -18.998 22.490 -0.258 1.00 21.48 82 THR A N 1
ATOM 662 C CA . THR A 1 83 ? -18.399 22.065 -1.522 1.00 20.57 82 THR A CA 1
ATOM 663 C C . THR A 1 83 ? -17.421 20.909 -1.311 1.00 19.01 82 THR A C 1
ATOM 664 O O . THR A 1 83 ? -17.513 19.896 -1.979 1.00 18.80 82 THR A O 1
ATOM 668 N N . VAL A 1 84 ? -16.500 21.072 -0.366 1.00 19.75 83 VAL A N 1
ATOM 669 C CA . VAL A 1 84 ? -15.536 20.013 -0.032 1.00 19.46 83 VAL A CA 1
ATOM 670 C C . VAL A 1 84 ? -16.237 18.725 0.396 1.00 20.04 83 VAL A C 1
ATOM 671 O O . VAL A 1 84 ? -15.891 17.655 -0.106 1.00 20.54 83 VAL A O 1
ATOM 675 N N . ASN A 1 85 ? -17.226 18.818 1.297 1.00 18.27 84 ASN A N 1
ATOM 676 C CA . ASN A 1 85 ? -17.962 17.603 1.702 1.00 19.60 84 ASN A CA 1
ATOM 677 C C . ASN A 1 85 ? -18.681 16.921 0.542 1.00 20.97 84 ASN A C 1
ATOM 678 O O . ASN A 1 85 ? -18.758 15.697 0.483 1.00 21.07 84 ASN A O 1
ATOM 683 N N . LYS A 1 86 ? -19.157 17.724 -0.402 1.00 22.93 85 LYS A N 1
ATOM 684 C CA . LYS A 1 86 ? -19.836 17.187 -1.571 1.00 23.73 85 LYS A CA 1
ATOM 685 C C . LYS A 1 86 ? -18.901 16.426 -2.515 1.00 23.48 85 LYS A C 1
ATOM 686 O O . LYS A 1 86 ? -19.286 15.373 -3.033 1.00 25.87 85 LYS A O 1
ATOM 692 N N . ILE A 1 87 ? -17.680 16.936 -2.724 1.00 21.88 86 ILE A N 1
ATOM 693 C CA . ILE A 1 87 ? -16.761 16.374 -3.717 1.00 21.17 86 ILE A CA 1
ATOM 694 C C . ILE A 1 87 ? -15.546 15.582 -3.235 1.00 21.30 86 ILE A C 1
ATOM 695 O O . ILE A 1 87 ? -14.945 14.870 -4.031 1.00 22.06 86 ILE A O 1
ATOM 700 N N . ALA A 1 88 ? -15.171 15.705 -1.961 1.00 20.01 87 ALA A N 1
ATOM 701 C CA . ALA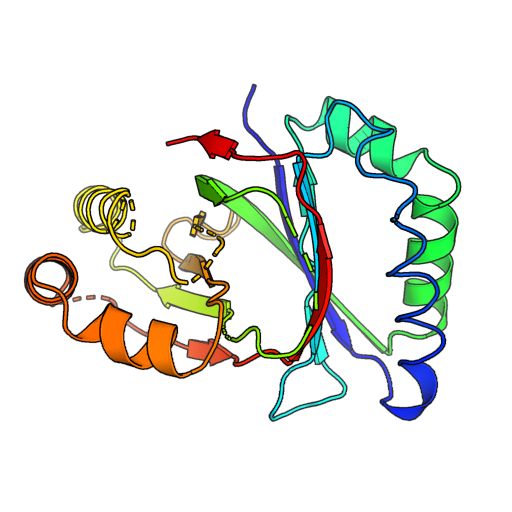 A 1 88 ? -13.971 15.026 -1.468 1.00 19.79 87 ALA A CA 1
ATOM 702 C C . ALA A 1 88 ? -14.255 13.561 -1.133 1.00 19.34 87 ALA A C 1
ATOM 703 O O . ALA A 1 88 ? -15.258 13.261 -0.460 1.00 21.13 87 ALA A O 1
ATOM 705 N N . THR A 1 89 ? -13.398 12.664 -1.598 1.00 18.96 88 THR A N 1
ATOM 706 C CA . THR A 1 89 ? -13.502 11.234 -1.264 1.00 18.78 88 THR A CA 1
ATOM 707 C C . THR A 1 89 ? -12.815 10.918 0.058 1.00 18.70 88 THR A C 1
ATOM 708 O O . THR A 1 89 ? -13.151 9.916 0.719 1.00 19.08 88 THR A O 1
ATOM 712 N N . LYS A 1 90 ? -11.833 11.740 0.434 1.00 18.36 89 LYS A N 1
ATOM 713 C CA . LYS A 1 90 ? -11.143 11.614 1.698 1.00 19.72 89 LYS A CA 1
ATOM 714 C C . LYS A 1 90 ? -10.808 12.987 2.238 1.00 18.77 89 LYS A C 1
ATOM 715 O O . LYS A 1 90 ? -10.509 13.904 1.474 1.00 18.87 89 LYS A O 1
ATOM 719 N N . GLN A 1 91 ? -10.880 13.114 3.554 1.00 18.56 90 GLN A N 1
ATOM 720 C CA . GLN A 1 91 ? -10.456 14.327 4.241 1.00 18.67 90 GLN A CA 1
ATOM 721 C C . GLN A 1 91 ? -9.708 13.936 5.491 1.00 19.06 90 GLN A C 1
ATOM 722 O O . GLN A 1 91 ? -10.087 12.978 6.141 1.00 18.81 90 GLN A O 1
ATOM 728 N N . LYS A 1 92 ? -8.637 14.665 5.803 1.00 20.36 91 LYS A N 1
ATOM 729 C CA . LYS A 1 92 ? -7.868 14.451 7.042 1.00 20.33 91 LYS A CA 1
ATOM 730 C C . LYS A 1 92 ? -7.459 15.821 7.564 1.00 20.49 91 LYS A C 1
ATOM 731 O O . LYS A 1 92 ? -6.907 16.609 6.803 1.00 21.41 91 LYS A O 1
ATOM 736 N N . VAL A 1 93 ? -7.735 16.088 8.841 1.00 20.17 92 VAL A N 1
ATOM 737 C CA . VAL A 1 93 ? -7.422 17.371 9.467 1.00 20.57 92 VAL A CA 1
ATOM 738 C C . VAL A 1 93 ? -6.265 17.166 10.425 1.00 20.93 92 VAL A C 1
ATOM 739 O O . VAL A 1 93 ? -6.333 16.297 11.295 1.00 21.22 92 VAL A O 1
ATOM 743 N N . ILE A 1 94 ? -5.198 17.954 10.231 1.00 20.98 93 ILE A N 1
ATOM 744 C CA . ILE A 1 94 ? -4.028 17.954 11.103 1.00 21.44 93 ILE A CA 1
ATOM 745 C C . ILE A 1 94 ? -4.089 19.263 11.885 1.00 20.19 93 ILE A C 1
ATOM 746 O O . ILE A 1 94 ? -4.017 20.330 11.264 1.00 21.25 93 ILE A O 1
ATOM 751 N N . ASP A 1 95 ? -4.266 19.165 13.210 1.00 19.72 94 ASP A N 1
ATOM 752 C CA . ASP A 1 95 ? -4.278 20.322 14.117 1.00 20.40 94 ASP A CA 1
ATOM 753 C C . ASP A 1 95 ? -2.864 20.472 14.639 1.00 18.97 94 ASP A C 1
ATOM 754 O O . ASP A 1 95 ? -2.301 19.512 15.207 1.00 19.53 94 ASP A O 1
ATOM 759 N N . LEU A 1 96 ? -2.303 21.670 14.480 1.00 19.24 95 LEU A N 1
ATOM 760 C CA . LEU A 1 96 ? -0.926 21.956 14.904 1.00 19.62 95 LEU A CA 1
ATOM 761 C C . LEU A 1 96 ? -0.843 22.955 16.031 1.00 18.81 95 LEU A C 1
ATOM 762 O O . LEU A 1 96 ? -1.585 23.948 16.048 1.00 19.58 95 LEU A O 1
ATOM 767 N N . HIS A 1 97 ? 0.077 22.697 16.972 1.00 19.85 96 HIS A N 1
ATOM 768 C CA . HIS A 1 97 ? 0.425 23.665 17.990 1.00 19.61 96 HIS A CA 1
ATOM 769 C C . HIS A 1 97 ? 1.452 24.577 17.283 1.00 19.84 96 HIS A C 1
ATOM 770 O O . HIS A 1 97 ? 2.515 24.075 16.900 1.00 19.75 96 HIS A O 1
ATOM 777 N N . PRO A 1 98 ? 1.141 25.873 17.081 1.00 20.03 97 PRO A N 1
ATOM 778 C CA . PRO A 1 98 ? 2.089 26.722 16.342 1.00 20.54 97 PRO A CA 1
ATOM 779 C C . PRO A 1 98 ? 3.394 26.947 17.087 1.00 21.10 97 PRO A C 1
ATOM 780 O O . PRO A 1 98 ? 3.372 27.128 18.303 1.00 20.69 97 PRO A O 1
ATOM 784 N N . GLU A 1 99 ? 4.503 26.903 16.355 1.00 21.41 98 GLU A N 1
ATOM 785 C CA . GLU A 1 99 ? 5.838 27.110 16.929 1.00 22.43 98 GLU A CA 1
ATOM 786 C C . GLU A 1 99 ? 6.336 28.459 16.421 1.00 22.82 98 GLU A C 1
ATOM 787 O O . GLU A 1 99 ? 6.445 29.401 17.203 1.00 24.57 98 GLU A O 1
ATOM 793 N N . VAL A 1 100 ? 6.577 28.569 15.114 1.00 22.73 99 VAL A N 1
ATOM 794 C CA . VAL A 1 100 ? 6.961 29.845 14.492 1.00 23.79 99 VAL A CA 1
ATOM 795 C C . VAL A 1 100 ? 6.104 30.054 13.248 1.00 24.28 99 VAL A C 1
ATOM 796 O O . VAL A 1 100 ? 6.015 29.155 12.446 1.00 24.23 99 VAL A O 1
ATOM 800 N N . ILE A 1 101 ? 5.438 31.205 13.147 1.00 25.51 100 ILE A N 1
ATOM 801 C CA . ILE A 1 101 ? 4.600 31.569 11.997 1.00 27.14 100 ILE A CA 1
ATOM 802 C C . ILE A 1 101 ? 5.115 32.913 11.507 1.00 26.29 100 ILE A C 1
ATOM 803 O O . ILE A 1 101 ? 5.042 33.902 12.246 1.00 25.61 100 ILE A O 1
ATOM 808 N N . THR A 1 102 ? 5.686 32.923 10.302 1.00 26.21 101 THR A N 1
ATOM 809 C CA . THR A 1 102 ? 6.243 34.141 9.701 1.00 26.97 101 THR A CA 1
ATOM 810 C C . THR A 1 102 ? 5.744 34.258 8.267 1.00 27.43 101 THR A C 1
ATOM 811 O O . THR A 1 102 ? 5.674 33.259 7.543 1.00 28.50 101 THR A O 1
ATOM 815 N N . THR A 1 103 ? 5.346 35.463 7.881 1.00 28.33 102 THR A N 1
ATOM 816 C CA . THR A 1 103 ? 4.884 35.730 6.518 1.00 28.77 102 THR A CA 1
ATOM 817 C C . THR A 1 103 ? 5.320 37.122 6.083 1.00 29.14 102 THR A C 1
ATOM 818 O O . THR A 1 103 ? 5.603 37.988 6.922 1.00 27.23 102 THR A O 1
ATOM 822 N N . LYS A 1 104 ? 5.397 37.291 4.764 1.00 31.39 103 LYS A N 1
ATOM 823 C CA . LYS A 1 104 ? 5.558 38.590 4.124 1.00 33.02 103 LYS A CA 1
ATOM 824 C C . LYS A 1 104 ? 4.157 38.892 3.575 1.00 34.49 103 LYS A C 1
ATOM 825 O O . LYS A 1 104 ? 3.351 37.970 3.341 1.00 34.04 103 LYS A O 1
ATOM 831 N N . ALA A 1 105 ? 3.856 40.174 3.384 1.00 36.37 104 ALA A N 1
ATOM 832 C CA . ALA A 1 105 ? 2.584 40.584 2.748 1.00 39.08 104 ALA A CA 1
ATOM 833 C C . ALA A 1 105 ? 2.633 40.274 1.241 1.00 41.32 104 ALA A C 1
ATOM 834 O O . ALA A 1 105 ? 3.706 39.938 0.725 1.00 42.22 104 ALA A O 1
ATOM 836 N N . GLN A 1 106 ? 1.480 40.373 0.560 1.00 43.22 105 GLN A N 1
ATOM 837 C CA A GLN A 1 106 ? 1.338 40.153 -0.882 0.50 43.90 105 GLN A CA 1
ATOM 838 C CA B GLN A 1 106 ? 1.438 40.168 -0.917 0.50 43.49 105 GLN A CA 1
ATOM 839 C C . GLN A 1 106 ? 1.288 41.510 -1.602 1.00 44.19 105 GLN A C 1
ATOM 840 O O . GLN A 1 106 ? 1.876 42.498 -1.157 1.00 45.56 105 GLN A O 1
ATOM 851 N N . ASP A 1 114 ? 2.391 33.151 -9.280 1.00 43.49 113 ASP A N 1
ATOM 852 C CA . ASP A 1 114 ? 2.488 32.352 -10.500 1.00 43.18 113 ASP A CA 1
ATOM 853 C C . ASP A 1 114 ? 3.645 31.358 -10.415 1.00 42.78 113 ASP A C 1
ATOM 854 O O . ASP A 1 114 ? 3.443 30.150 -10.587 1.00 43.47 113 ASP A O 1
ATOM 856 N N . ASN A 1 115 ? 4.849 31.882 -10.156 1.00 41.26 114 ASN A N 1
ATOM 857 C CA . ASN A 1 115 ? 6.075 31.068 -10.036 1.00 39.80 114 ASN A CA 1
ATOM 858 C C . ASN A 1 115 ? 6.347 30.486 -8.635 1.00 37.52 114 ASN A C 1
ATOM 859 O O . ASN A 1 115 ? 7.306 29.727 -8.475 1.00 36.64 114 ASN A O 1
ATOM 864 N N . PHE A 1 116 ? 5.502 30.817 -7.654 1.00 35.76 115 PHE A N 1
ATOM 865 C CA . PHE A 1 116 ? 5.647 30.340 -6.261 1.00 34.72 115 PHE A CA 1
ATOM 866 C C . PHE A 1 116 ? 5.815 28.827 -6.118 1.00 34.14 115 PHE A C 1
ATOM 867 O O . PHE A 1 116 ? 5.095 28.064 -6.767 1.00 34.86 115 PHE A O 1
ATOM 875 N N . VAL A 1 117 ? 6.801 28.420 -5.315 1.00 31.68 116 VAL A N 1
ATOM 876 C CA . VAL A 1 117 ? 7.048 27.028 -4.967 1.00 31.27 116 VAL A CA 1
ATOM 877 C C . VAL A 1 117 ? 6.496 26.934 -3.539 1.00 29.16 116 VAL A C 1
ATOM 878 O O . VAL A 1 117 ? 6.718 27.829 -2.718 1.00 28.38 116 VAL A O 1
ATOM 895 N N . ARG A 1 119 ? 6.048 24.088 -0.338 1.00 23.81 118 ARG A N 1
ATOM 896 C CA A ARG A 1 119 ? 6.509 22.797 0.189 0.50 24.23 118 ARG A CA 1
ATOM 897 C CA B ARG A 1 119 ? 6.518 22.808 0.185 0.50 24.83 118 ARG A CA 1
ATOM 898 C C . ARG A 1 119 ? 5.862 22.536 1.539 1.00 23.05 118 ARG A C 1
ATOM 899 O O . ARG A 1 119 ? 5.765 23.445 2.376 1.00 23.01 118 ARG A O 1
ATOM 914 N N . LEU A 1 120 ? 5.398 21.300 1.717 1.00 21.17 119 LEU A N 1
ATOM 915 C CA . LEU A 1 120 ? 4.828 20.823 2.964 1.00 21.16 119 LEU A CA 1
ATOM 916 C C . LEU A 1 120 ? 5.810 19.740 3.414 1.00 21.80 119 LEU A C 1
ATOM 917 O O . LEU A 1 120 ? 5.994 18.755 2.701 1.00 22.57 119 LEU A O 1
ATOM 922 N N . ILE A 1 121 ? 6.415 19.922 4.588 1.00 21.42 120 ILE A N 1
ATOM 923 C CA . ILE A 1 121 ? 7.420 18.989 5.100 1.00 21.73 120 ILE A CA 1
ATOM 924 C C . ILE A 1 121 ? 6.955 18.427 6.440 1.00 21.87 120 ILE A C 1
ATOM 925 O O . ILE A 1 121 ? 6.573 19.199 7.321 1.00 20.99 120 ILE A O 1
ATOM 930 N N . LYS A 1 122 ? 6.958 17.098 6.577 1.00 22.69 121 LYS A N 1
ATOM 931 C CA . LYS A 1 122 ? 6.611 16.419 7.829 1.00 22.10 121 LYS A CA 1
ATOM 932 C C . LYS A 1 122 ? 7.914 15.853 8.354 1.00 22.44 121 LYS A C 1
ATOM 933 O O . LYS A 1 122 ? 8.558 15.111 7.630 1.00 21.44 121 LYS A O 1
ATOM 938 N N . VAL A 1 123 ? 8.282 16.169 9.598 1.00 21.91 122 VAL A N 1
ATOM 939 C CA . VAL A 1 123 ? 9.563 15.752 10.205 1.00 22.35 122 VAL A CA 1
ATOM 940 C C . VAL A 1 123 ? 9.297 15.084 11.552 1.00 22.20 122 VAL A C 1
ATOM 941 O O . VAL A 1 123 ? 8.610 15.676 12.392 1.00 22.68 122 VAL A O 1
ATOM 945 N N . GLU A 1 124 ? 9.828 13.874 11.764 1.00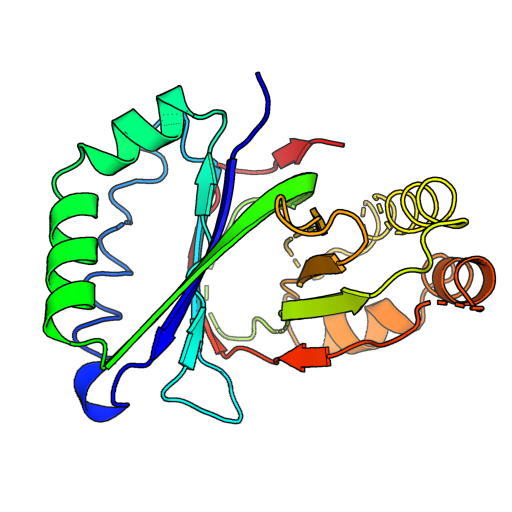 20.56 123 GLU A N 1
ATOM 946 C CA . GLU A 1 124 ? 9.724 13.211 13.075 1.00 20.85 123 GLU A CA 1
ATOM 947 C C . GLU A 1 124 ? 11.035 13.535 13.782 1.00 20.06 123 GLU A C 1
ATOM 948 O O . GLU A 1 124 ? 12.110 13.243 13.252 1.00 19.36 123 GLU A O 1
ATOM 954 N N . VAL A 1 125 ? 10.921 14.111 14.982 1.00 18.74 124 VAL A N 1
ATOM 955 C CA . VAL A 1 125 ? 12.059 14.500 15.808 1.00 19.15 124 VAL A CA 1
ATOM 956 C C . VAL A 1 125 ? 12.140 13.567 17.030 1.00 18.29 124 VAL A C 1
ATOM 957 O O . VAL A 1 125 ? 11.114 13.112 17.555 1.00 20.25 124 VAL A O 1
ATOM 961 N N . LYS A 1 126 ? 13.361 13.263 17.459 1.00 19.51 125 LYS A N 1
ATOM 962 C CA . LYS A 1 126 ? 13.571 12.448 18.667 1.00 19.96 125 LYS A CA 1
ATOM 963 C C . LYS A 1 126 ? 13.069 13.210 19.895 1.00 21.36 125 LYS A C 1
ATOM 964 O O . LYS A 1 126 ? 13.340 14.411 20.025 1.00 20.51 125 LYS A O 1
ATOM 970 N N . ASP A 1 127 ? 12.345 12.517 20.779 1.00 21.49 126 ASP A N 1
ATOM 971 C CA . ASP A 1 127 ? 11.772 13.126 21.990 1.00 23.17 126 ASP A CA 1
ATOM 972 C C . ASP A 1 127 ? 12.779 13.904 22.838 1.00 23.41 126 ASP A C 1
ATOM 973 O O . ASP A 1 127 ? 12.473 15.002 23.303 1.00 24.19 126 ASP A O 1
ATOM 978 N N . ALA A 1 128 ? 13.971 13.338 23.012 1.00 22.53 127 ALA A N 1
ATOM 979 C CA . ALA A 1 128 ? 15.045 13.988 23.793 1.00 23.36 127 ALA A CA 1
ATOM 980 C C . ALA A 1 128 ? 15.559 15.312 23.226 1.00 24.16 127 ALA A C 1
ATOM 981 O O . ALA A 1 128 ? 16.049 16.146 23.987 1.00 25.23 127 ALA A O 1
ATOM 983 N N . ASP A 1 129 ? 15.420 15.507 21.910 1.00 22.93 128 ASP A N 1
ATOM 984 C CA . ASP A 1 129 ? 15.899 16.703 21.211 1.00 23.53 128 ASP A CA 1
ATOM 985 C C . ASP A 1 129 ? 14.833 17.769 20.896 1.00 23.23 128 ASP A C 1
ATOM 986 O O . ASP A 1 129 ? 15.128 18.729 20.163 1.00 22.38 128 ASP A O 1
ATOM 991 N N . ALA A 1 130 ? 13.622 17.626 21.443 1.00 23.70 129 ALA A N 1
ATOM 992 C CA . ALA A 1 130 ? 12.505 18.559 21.201 1.00 23.05 129 ALA A CA 1
ATOM 993 C C . ALA A 1 130 ? 12.869 20.040 21.368 1.00 24.11 129 ALA A C 1
ATOM 994 O O . ALA A 1 130 ? 12.661 20.840 20.448 1.00 23.30 129 ALA A O 1
ATOM 996 N N . GLU A 1 131 ? 13.438 20.384 22.523 1.00 23.14 130 GLU A N 1
ATOM 997 C CA . GLU A 1 131 ? 13.795 21.775 22.842 1.00 24.36 130 GLU A CA 1
ATOM 998 C C . GLU A 1 131 ? 14.929 22.318 21.974 1.00 23.21 130 GLU A C 1
ATOM 999 O O . GLU A 1 131 ? 14.846 23.450 21.481 1.00 22.93 130 GLU A O 1
ATOM 1002 N N . LYS A 1 132 ? 15.977 21.518 21.809 1.00 22.21 131 LYS A N 1
ATOM 1003 C CA . LYS A 1 132 ? 17.123 21.875 20.974 1.00 22.51 131 LYS A CA 1
ATOM 1004 C C . LYS A 1 132 ? 16.707 22.067 19.523 1.00 21.55 131 LYS A C 1
ATOM 1005 O O . LYS A 1 132 ? 17.115 23.038 18.886 1.00 22.14 131 LYS A O 1
ATOM 1009 N N . PHE A 1 133 ? 15.866 21.162 19.018 1.00 19.83 132 PHE A N 1
ATOM 1010 C CA . PHE A 1 133 ? 15.395 21.242 17.641 1.00 19.62 132 PHE A CA 1
ATOM 1011 C C . PHE A 1 133 ? 14.565 22.514 17.414 1.00 19.93 132 PHE A C 1
ATOM 1012 O O . PHE A 1 133 ? 14.760 23.247 16.414 1.00 19.67 132 PHE A O 1
ATOM 1020 N N . SER A 1 134 ? 13.650 22.773 18.343 1.00 19.97 133 SER A N 1
ATOM 1021 C CA A SER A 1 134 ? 12.785 23.950 18.290 0.50 18.82 133 SER A CA 1
ATOM 1022 C CA B SER A 1 134 ? 12.780 23.955 18.248 0.50 19.79 133 SER A CA 1
ATOM 1023 C C . SER A 1 134 ? 13.602 25.243 18.182 1.00 19.22 133 SER A C 1
ATOM 1024 O O . SER A 1 134 ? 13.284 26.128 17.411 1.00 20.21 133 SER A O 1
ATOM 1029 N N . HIS A 1 135 ? 14.662 25.328 18.984 1.00 18.63 134 HIS A N 1
ATOM 1030 C CA . HIS A 1 135 ? 15.515 26.519 18.986 1.00 18.57 134 HIS A CA 1
ATOM 1031 C C . HIS A 1 135 ? 16.261 26.649 17.658 1.00 18.70 134 HIS A C 1
ATOM 1032 O O . HIS A 1 135 ? 16.320 27.727 17.068 1.00 18.31 134 HIS A O 1
ATOM 1039 N N . ALA A 1 136 ? 16.800 25.532 17.180 1.00 19.84 135 ALA A N 1
ATOM 1040 C CA . ALA A 1 136 ? 17.544 25.504 15.926 1.00 19.92 135 ALA A CA 1
ATOM 1041 C C . ALA A 1 136 ? 16.682 25.930 14.755 1.00 20.45 135 ALA A C 1
ATOM 1042 O O . ALA A 1 136 ? 17.100 26.722 13.904 1.00 21.00 135 ALA A O 1
ATOM 1044 N N . VAL A 1 137 ? 15.461 25.403 14.695 1.00 20.05 136 VAL A N 1
ATOM 1045 C CA . VAL A 1 137 ? 14.591 25.701 13.569 1.00 22.27 136 VAL A CA 1
ATOM 1046 C C . VAL A 1 137 ? 14.085 27.170 13.669 1.00 21.68 136 VAL A C 1
ATOM 1047 O O . VAL A 1 137 ? 13.999 27.864 12.658 1.00 22.12 136 VAL A O 1
ATOM 1051 N N . LYS A 1 138 ? 13.847 27.679 14.883 1.00 20.56 137 LYS A N 1
ATOM 1052 C CA . LYS A 1 138 ? 13.502 29.084 15.069 1.00 21.77 137 LYS A CA 1
ATOM 1053 C C . LYS A 1 138 ? 14.632 29.994 14.556 1.00 20.67 137 LYS A C 1
ATOM 1054 O O . LYS A 1 138 ? 14.357 30.984 13.890 1.00 19.35 137 LYS A O 1
ATOM 1060 N N . LYS A 1 139 ? 15.888 29.669 14.874 1.00 19.47 138 LYS A N 1
ATOM 1061 C CA . LYS A 1 139 ? 17.019 30.491 14.407 1.00 19.10 138 LYS A CA 1
ATOM 1062 C C . LYS A 1 139 ? 17.068 30.568 12.885 1.00 19.47 138 LYS A C 1
ATOM 1063 O O . LYS A 1 139 ? 17.319 31.636 12.325 1.00 19.07 138 LYS A O 1
ATOM 1069 N N . GLU A 1 140 ? 16.844 29.417 12.248 1.00 19.51 139 GLU A N 1
ATOM 1070 C CA A GLU A 1 140 ? 16.897 29.306 10.787 0.50 19.15 139 GLU A CA 1
ATOM 1071 C CA B GLU A 1 140 ? 16.913 29.309 10.785 0.50 20.04 139 GLU A CA 1
ATOM 1072 C C . GLU A 1 140 ? 15.766 30.078 10.120 1.00 19.06 139 GLU A C 1
ATOM 1073 O O . GLU A 1 140 ? 15.998 30.838 9.173 1.00 19.56 139 GLU A O 1
ATOM 1097 N N . THR A 1 142 ? 13.743 32.492 11.394 1.00 19.75 141 THR A N 1
ATOM 1098 C CA . THR A 1 142 ? 13.821 33.931 11.610 1.00 19.51 141 THR A CA 1
ATOM 1099 C C . THR A 1 142 ? 14.896 34.608 10.746 1.00 18.74 141 THR A C 1
ATOM 1100 O O . THR A 1 142 ? 14.641 35.668 10.183 1.00 19.32 141 THR A O 1
ATOM 1104 N N . THR A 1 143 ? 16.068 33.990 10.616 1.00 17.60 142 THR A N 1
ATOM 1105 C CA . THR A 1 143 ? 17.134 34.557 9.773 1.00 17.16 142 THR A CA 1
ATOM 1106 C C . THR A 1 143 ? 16.772 34.512 8.288 1.00 18.11 142 THR A C 1
ATOM 1107 O O . THR A 1 143 ? 17.052 35.465 7.546 1.00 18.48 142 THR A O 1
ATOM 1111 N N . SER A 1 144 ? 16.138 33.421 7.869 1.00 17.90 143 SER A N 1
ATOM 1112 C CA . SER A 1 144 ? 15.688 33.281 6.477 1.00 18.56 143 SER A CA 1
ATOM 1113 C C . SER A 1 144 ? 14.722 34.399 6.118 1.00 19.69 143 SER A C 1
ATOM 1114 O O . SER A 1 144 ? 14.879 35.039 5.095 1.00 20.35 143 SER A O 1
ATOM 1130 N N . ALA A 1 146 ? 14.353 37.280 7.578 1.00 22.79 145 ALA A N 1
ATOM 1131 C CA . ALA A 1 146 ? 15.041 38.565 7.655 1.00 24.14 145 ALA A CA 1
ATOM 1132 C C . ALA A 1 146 ? 16.023 38.812 6.506 1.00 25.04 145 ALA A C 1
ATOM 1133 O O . ALA A 1 146 ? 16.253 39.976 6.145 1.00 27.95 145 ALA A O 1
ATOM 1135 N N . SER A 1 147 ? 16.582 37.743 5.919 1.00 22.48 146 SER A N 1
ATOM 1136 C CA . SER A 1 147 ? 17.658 37.860 4.925 1.00 21.90 146 SER A CA 1
ATOM 1137 C C . SER A 1 147 ? 17.375 37.428 3.496 1.00 20.92 146 SER A C 1
ATOM 1138 O O . SER A 1 147 ? 18.143 37.807 2.604 1.00 20.79 146 SER A O 1
ATOM 1141 N N . GLU A 1 148 ? 16.334 36.623 3.280 1.00 19.41 147 GLU A N 1
ATOM 1142 C CA . GLU A 1 148 ? 16.012 36.072 1.964 1.00 18.84 147 GLU A CA 1
ATOM 1143 C C . GLU A 1 148 ? 14.728 36.697 1.425 1.00 18.61 147 GLU A C 1
ATOM 1144 O O . GLU A 1 148 ? 13.628 36.310 1.842 1.00 19.03 147 GLU A O 1
ATOM 1150 N N . PRO A 1 149 ? 14.844 37.656 0.477 1.00 18.79 148 PRO A N 1
ATOM 1151 C CA . PRO A 1 149 ? 13.629 38.270 -0.089 1.00 19.22 148 PRO A CA 1
ATOM 1152 C C . PRO A 1 149 ? 12.688 37.308 -0.815 1.00 19.88 148 PRO A C 1
ATOM 1153 O O . PRO A 1 149 ? 11.504 37.620 -0.934 1.00 21.58 148 PRO A O 1
ATOM 1157 N N . GLY A 1 150 ? 13.212 36.174 -1.298 1.00 19.08 149 GLY A N 1
ATOM 1158 C CA . GLY A 1 150 ? 12.420 35.134 -1.941 1.00 19.01 149 GLY A CA 1
ATOM 1159 C C . GLY A 1 150 ? 11.616 34.235 -1.024 1.00 20.27 149 GLY A C 1
ATOM 1160 O O . GLY A 1 150 ? 10.812 33.429 -1.523 1.00 20.75 149 GLY A O 1
ATOM 1174 N N . GLU A 1 152 ? 8.668 33.746 1.159 1.00 22.84 151 GLU A N 1
ATOM 1175 C CA . GLU A 1 152 ? 7.375 34.405 1.328 1.00 24.03 151 GLU A CA 1
ATOM 1176 C C . GLU A 1 152 ? 6.667 34.058 2.624 1.00 24.52 151 GLU A C 1
ATOM 1177 O O . GLU A 1 152 ? 6.148 34.947 3.307 1.00 24.74 151 GLU A O 1
ATOM 1183 N N . ILE A 1 153 ? 6.623 32.769 2.921 1.00 23.97 152 ILE A N 1
ATOM 1184 C CA . ILE A 1 153 ? 5.957 32.237 4.107 1.00 24.49 152 ILE A CA 1
ATOM 1185 C C . ILE A 1 153 ? 6.781 31.091 4.685 1.00 20.75 152 ILE A C 1
ATOM 1186 O O . ILE A 1 153 ? 7.293 30.280 3.950 1.00 21.05 152 ILE A O 1
ATOM 1217 N N . SER A 1 156 ? 5.792 26.715 11.094 1.00 20.22 155 SER A N 1
ATOM 1218 C CA . SER A 1 156 ? 6.069 25.453 11.728 1.00 20.86 155 SER A CA 1
ATOM 1219 C C . SER A 1 156 ? 5.090 25.209 12.853 1.00 20.38 155 SER A C 1
ATOM 1220 O O . SER A 1 156 ? 4.624 26.149 13.527 1.00 19.15 155 SER A O 1
ATOM 1223 N N . GLY A 1 157 ? 4.800 23.935 13.062 1.00 19.62 156 GLY A N 1
ATOM 1224 C CA . GLY A 1 157 ? 3.929 23.533 14.154 1.00 18.86 156 GLY A CA 1
ATOM 1225 C C . GLY A 1 157 ? 4.103 22.079 14.450 1.00 19.98 156 GLY A C 1
ATOM 1226 O O . GLY A 1 157 ? 4.618 21.362 13.628 1.00 18.72 156 GLY A O 1
ATOM 1227 N N . THR A 1 158 ? 3.699 21.656 15.644 1.00 19.05 157 THR A N 1
ATOM 1228 C CA . THR A 1 158 ? 3.784 20.252 16.035 1.00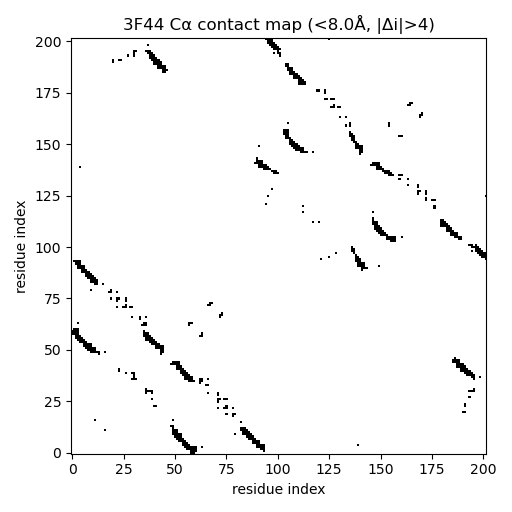 19.87 157 THR A CA 1
ATOM 1229 C C . THR A 1 158 ? 2.378 19.665 16.115 1.00 19.07 157 THR A C 1
ATOM 1230 O O . THR A 1 158 ? 1.432 20.325 16.559 1.00 18.97 157 THR A O 1
ATOM 1234 N N . ASN A 1 159 ? 2.238 18.413 15.708 1.00 19.52 158 ASN A N 1
ATOM 1235 C CA . ASN A 1 159 ? 0.938 17.755 15.753 1.00 20.56 158 ASN A CA 1
ATOM 1236 C C . ASN A 1 159 ? 0.439 17.712 17.193 1.00 21.19 158 ASN A C 1
ATOM 1237 O O . ASN A 1 159 ? 1.162 17.240 18.075 1.00 21.68 158 ASN A O 1
ATOM 1242 N N . ILE A 1 160 ? -0.782 18.199 17.445 1.00 20.91 159 ILE A N 1
ATOM 1243 C CA A ILE A 1 160 ? -1.395 18.169 18.786 0.50 22.22 159 ILE A CA 1
ATOM 1244 C CA B ILE A 1 160 ? -1.302 18.160 18.824 0.50 21.77 159 ILE A CA 1
ATOM 1245 C C . ILE A 1 160 ? -1.439 16.731 19.336 1.00 22.20 159 ILE A C 1
ATOM 1246 O O . ILE A 1 160 ? -1.334 16.518 20.543 1.00 23.86 159 ILE A O 1
ATOM 1255 N N . ASP A 1 161 ? -1.637 15.770 18.432 1.00 21.92 160 ASP A N 1
ATOM 1256 C CA . ASP A 1 161 ? -1.706 14.334 18.756 1.00 23.85 160 ASP A CA 1
ATOM 1257 C C . ASP A 1 161 ? -0.330 13.659 18.911 1.00 24.92 160 ASP A C 1
ATOM 1258 O O . ASP A 1 161 ? -0.267 12.528 19.394 1.00 26.87 160 ASP A O 1
ATOM 1263 N N . ASN A 1 162 ? 0.752 14.330 18.497 1.00 24.57 161 ASN A N 1
ATOM 1264 C CA . ASN A 1 162 ? 2.115 13.792 18.612 1.00 24.45 161 ASN A CA 1
ATOM 1265 C C . ASN A 1 162 ? 3.095 14.967 18.550 1.00 24.69 161 ASN A C 1
ATOM 1266 O O . ASN A 1 162 ? 3.499 15.355 17.458 1.00 23.92 161 ASN A O 1
ATOM 1271 N N . PRO A 1 163 ? 3.484 15.536 19.714 1.00 24.86 162 PRO A N 1
ATOM 1272 C CA . PRO A 1 163 ? 4.420 16.674 19.760 1.00 25.42 162 PRO A CA 1
ATOM 1273 C C . PRO A 1 163 ? 5.784 16.505 19.072 1.00 24.32 162 PRO A C 1
ATOM 1274 O O . PRO A 1 163 ? 6.449 17.506 18.837 1.00 25.71 162 PRO A O 1
ATOM 1278 N N . ASN A 1 164 ? 6.189 15.270 18.784 1.00 23.84 163 ASN A N 1
ATOM 1279 C CA . ASN A 1 164 ? 7.449 15.013 18.086 1.00 23.20 163 ASN A CA 1
ATOM 1280 C C . ASN A 1 164 ? 7.330 14.982 16.563 1.00 21.86 163 ASN A C 1
ATOM 1281 O O . ASN A 1 164 ? 8.333 14.800 15.877 1.00 20.99 163 ASN A O 1
ATOM 1286 N N . GLU A 1 165 ? 6.120 15.210 16.051 1.00 21.20 164 GLU A N 1
ATOM 1287 C CA . GLU A 1 165 ? 5.843 15.266 14.620 1.00 20.99 164 GLU A CA 1
ATOM 1288 C C . GLU A 1 165 ? 5.642 16.737 14.249 1.00 20.46 164 GLU A C 1
ATOM 1289 O O . GLU A 1 165 ? 4.662 17.359 14.678 1.00 20.66 164 GLU A O 1
ATOM 1295 N N . TRP A 1 166 ? 6.593 17.281 13.495 1.00 20.51 165 TRP A N 1
ATOM 1296 C CA . TRP A 1 166 ? 6.599 18.665 13.048 1.00 20.40 165 TRP A CA 1
ATOM 1297 C C . TRP A 1 166 ? 6.112 18.749 11.622 1.00 20.29 165 TRP A C 1
ATOM 1298 O O . TRP A 1 166 ? 6.433 17.900 10.805 1.00 21.45 165 TRP A O 1
ATOM 1309 N N . TYR A 1 167 ? 5.315 19.771 11.347 1.00 18.06 166 TYR A N 1
ATOM 1310 C CA . TYR A 1 167 ? 4.929 20.110 9.982 1.00 18.35 166 TYR A CA 1
ATOM 1311 C C . TYR A 1 167 ? 5.449 21.511 9.692 1.00 19.58 166 TYR A C 1
ATOM 1312 O O . TYR A 1 167 ? 5.349 22.401 10.542 1.00 20.31 166 TYR A O 1
ATOM 1321 N N . PHE A 1 168 ? 6.023 21.669 8.492 1.00 20.12 167 PHE A N 1
ATOM 1322 C CA . PHE A 1 168 ? 6.491 22.944 7.988 1.00 20.10 167 PHE A CA 1
ATOM 1323 C C . PHE A 1 168 ? 5.768 23.287 6.696 1.00 20.31 167 PHE A C 1
ATOM 1324 O O . PHE A 1 168 ? 5.561 22.402 5.873 1.00 20.44 167 PHE A O 1
ATOM 1332 N N . ILE A 1 169 ? 5.376 24.555 6.557 1.00 20.16 168 ILE A N 1
ATOM 1333 C CA . ILE A 1 169 ? 4.843 25.086 5.299 1.00 21.36 168 ILE A CA 1
ATOM 1334 C C . ILE A 1 169 ? 5.840 26.174 4.880 1.00 21.80 168 ILE A C 1
ATOM 1335 O O . ILE A 1 169 ? 6.119 27.097 5.657 1.00 21.35 168 ILE A O 1
ATOM 1340 N N . GLU A 1 170 ? 6.417 26.011 3.691 1.00 22.56 169 GLU A N 1
ATOM 1341 C CA . GLU A 1 170 ? 7.375 26.966 3.148 1.00 24.03 169 GLU A CA 1
ATOM 1342 C C . GLU A 1 170 ? 6.859 27.411 1.793 1.00 23.46 169 GLU A C 1
ATOM 1343 O O . GLU A 1 170 ? 6.489 26.559 0.997 1.00 25.19 169 GLU A O 1
ATOM 1349 N N . VAL A 1 171 ? 6.789 28.716 1.555 1.00 23.02 170 VAL A N 1
ATOM 1350 C CA . VAL A 1 171 ? 6.421 29.253 0.238 1.00 22.99 170 VAL A CA 1
ATOM 1351 C C . VAL A 1 171 ? 7.603 30.112 -0.229 1.00 22.60 170 VAL A C 1
ATOM 1352 O O . VAL A 1 171 ? 8.013 31.033 0.486 1.00 21.65 170 VAL A O 1
ATOM 1356 N N . TYR A 1 172 ? 8.126 29.780 -1.412 1.00 22.98 171 TYR A N 1
ATOM 1357 C CA . TYR A 1 172 ? 9.273 30.470 -2.025 1.00 23.21 171 TYR A CA 1
ATOM 1358 C C . TYR A 1 172 ? 8.745 31.208 -3.227 1.00 23.03 171 TYR A C 1
ATOM 1359 O O . TYR A 1 172 ? 7.872 30.696 -3.926 1.00 24.15 171 TYR A O 1
ATOM 1368 N N . ALA A 1 173 ? 9.318 32.373 -3.511 1.00 21.87 172 ALA A N 1
ATOM 1369 C CA . ALA A 1 173 ? 8.904 33.177 -4.680 1.00 21.47 172 ALA A CA 1
ATOM 1370 C C . ALA A 1 173 ? 9.053 32.437 -6.021 1.00 21.65 172 ALA A C 1
ATOM 1371 O O . ALA A 1 173 ? 8.249 32.640 -6.925 1.00 23.55 172 ALA A O 1
ATOM 1373 N N . ASN A 1 174 ? 10.056 31.563 -6.125 1.00 20.11 173 ASN A N 1
ATOM 1374 C CA . ASN A 1 174 ? 10.385 30.844 -7.370 1.00 20.02 173 ASN A CA 1
ATOM 1375 C C . ASN A 1 174 ? 11.436 29.764 -7.100 1.00 20.90 173 ASN A C 1
ATOM 1376 O O . ASN A 1 174 ? 11.862 29.620 -5.952 1.00 20.10 173 ASN A O 1
ATOM 1381 N N . ASP A 1 175 ? 11.861 29.020 -8.131 1.00 21.97 174 ASP A N 1
ATOM 1382 C CA . ASP A 1 175 ? 12.880 27.961 -7.951 1.00 23.49 174 ASP A CA 1
ATOM 1383 C C . ASP A 1 175 ? 14.241 28.506 -7.482 1.00 22.63 174 ASP A C 1
ATOM 1384 O O . ASP A 1 175 ? 14.980 27.808 -6.795 1.00 22.49 174 ASP A O 1
ATOM 1389 N N . GLU A 1 176 ? 14.553 29.745 -7.863 1.00 21.52 175 GLU A N 1
ATOM 1390 C CA . GLU A 1 176 ? 15.821 30.392 -7.500 1.00 19.88 175 GLU A CA 1
ATOM 1391 C C . GLU A 1 176 ? 15.891 30.606 -6.000 1.00 19.14 175 GLU A C 1
ATOM 1392 O O . GLU A 1 176 ? 16.917 30.333 -5.381 1.00 18.25 175 GLU A O 1
ATOM 1398 N N . ALA A 1 177 ? 14.788 31.073 -5.422 1.00 18.58 176 ALA A N 1
ATOM 1399 C CA . ALA A 1 177 ? 14.693 31.269 -3.965 1.00 18.03 176 ALA A CA 1
ATOM 1400 C C . ALA A 1 177 ? 14.903 29.963 -3.199 1.00 19.34 176 ALA A C 1
ATOM 1401 O O . ALA A 1 177 ? 15.556 29.940 -2.142 1.00 19.08 176 ALA A O 1
ATOM 1403 N N . TYR A 1 178 ? 14.353 28.880 -3.747 1.00 20.63 177 TYR A N 1
ATOM 1404 C CA . TYR A 1 178 ? 14.566 27.540 -3.194 1.00 22.68 177 TYR A CA 1
ATOM 1405 C C . TYR A 1 178 ? 16.034 27.126 -3.246 1.00 23.08 177 TYR A C 1
ATOM 1406 O O . TYR A 1 178 ? 16.582 26.688 -2.238 1.00 23.27 177 TYR A O 1
ATOM 1415 N N . ASP A 1 179 ? 16.666 27.269 -4.409 1.00 24.11 178 ASP A N 1
ATOM 1416 C CA . ASP A 1 179 ? 18.090 26.910 -4.565 1.00 24.21 178 ASP A CA 1
ATOM 1417 C C . ASP A 1 179 ? 19.021 27.659 -3.603 1.00 23.75 178 ASP A C 1
ATOM 1418 O O . ASP A 1 179 ? 19.946 27.073 -3.043 1.00 23.78 178 ASP A O 1
ATOM 1423 N N . ILE A 1 180 ? 18.767 28.956 -3.452 1.00 21.88 179 ILE A N 1
ATOM 1424 C CA . ILE A 1 180 ? 19.525 29.841 -2.549 1.00 22.08 179 ILE A CA 1
ATOM 1425 C C . ILE A 1 180 ? 19.355 29.455 -1.081 1.00 21.82 179 ILE A C 1
ATOM 1426 O O . ILE A 1 180 ? 20.332 29.455 -0.314 1.00 20.16 179 ILE A O 1
ATOM 1431 N N . HIS A 1 181 ? 18.123 29.108 -0.711 1.00 20.73 180 HIS A N 1
ATOM 1432 C CA . HIS A 1 181 ? 17.769 28.830 0.675 1.00 21.12 180 HIS A CA 1
ATOM 1433 C C . HIS A 1 181 ? 18.642 27.788 1.349 1.00 22.56 180 HIS A C 1
ATOM 1434 O O . HIS A 1 181 ? 19.060 27.987 2.486 1.00 21.20 180 HIS A O 1
ATOM 1441 N N . VAL A 1 182 ? 18.949 26.714 0.622 1.00 24.14 181 VAL A N 1
ATOM 1442 C CA . VAL A 1 182 ? 19.777 25.623 1.156 1.00 26.23 181 VAL A CA 1
ATOM 1443 C C . VAL A 1 182 ? 21.285 25.893 1.150 1.00 26.49 181 VAL A C 1
ATOM 1444 O O . VAL A 1 182 ? 22.025 25.081 1.686 1.00 29.38 181 VAL A O 1
ATOM 1448 N N . LYS A 1 183 ? 21.736 27.010 0.559 1.00 25.82 182 LYS A N 1
ATOM 1449 C CA . LYS A 1 183 ? 23.161 27.361 0.453 1.00 25.07 182 LYS A CA 1
ATOM 1450 C C . LYS A 1 183 ? 23.599 28.500 1.382 1.00 24.08 182 LYS A C 1
ATOM 1451 O O . LYS A 1 183 ? 24.746 28.947 1.309 1.00 25.36 182 LYS A O 1
ATOM 1454 N N . THR A 1 184 ? 22.703 28.970 2.257 1.00 22.39 183 THR A N 1
ATOM 1455 C CA . THR A 1 184 ? 23.015 30.086 3.145 1.00 20.87 183 THR A CA 1
ATOM 1456 C C . THR A 1 184 ? 23.821 29.626 4.362 1.00 20.87 183 THR A C 1
ATOM 1457 O O . THR A 1 184 ? 23.740 28.448 4.743 1.00 20.48 183 THR A O 1
ATOM 1461 N N . PRO A 1 185 ? 24.580 30.549 5.005 1.00 20.57 184 PRO A N 1
ATOM 1462 C CA . PRO A 1 185 ? 25.323 30.201 6.223 1.00 20.41 184 PRO A CA 1
ATOM 1463 C C . PRO A 1 185 ? 24.429 29.703 7.370 1.00 20.06 184 PRO A C 1
ATOM 1464 O O . PRO A 1 185 ? 24.815 28.795 8.117 1.00 21.46 184 PRO A O 1
ATOM 1468 N N . HIS A 1 186 ? 23.258 30.325 7.510 1.00 18.80 185 HIS A N 1
ATOM 1469 C CA . HIS A 1 186 ? 22.278 29.959 8.518 1.00 18.32 185 HIS A CA 1
ATOM 1470 C C . HIS A 1 186 ? 21.671 28.581 8.248 1.00 18.15 185 HIS A C 1
ATOM 1471 O O . HIS A 1 186 ? 21.398 27.840 9.197 1.00 18.82 185 HIS A O 1
ATOM 1478 N N . TYR A 1 187 ? 21.448 28.231 6.978 1.00 19.78 186 TYR A N 1
ATOM 1479 C CA . TYR A 1 187 ? 20.954 26.878 6.667 1.00 20.15 186 TYR A CA 1
ATOM 1480 C C . TYR A 1 187 ? 22.012 25.824 7.018 1.00 20.48 186 TYR A C 1
ATOM 1481 O O . TYR A 1 187 ? 21.664 24.772 7.563 1.00 19.42 186 TYR A O 1
ATOM 1490 N N . LYS A 1 188 ? 23.284 26.121 6.710 1.00 21.20 187 LYS A N 1
ATOM 1491 C CA A LYS A 1 188 ? 24.414 25.220 7.012 0.50 21.90 187 LYS A CA 1
ATOM 1492 C CA B LYS A 1 188 ? 24.421 25.226 7.014 0.50 21.31 187 LYS A CA 1
ATOM 1493 C C . LYS A 1 188 ? 24.474 24.938 8.505 1.00 22.47 187 LYS A C 1
ATOM 1494 O O . LYS A 1 188 ? 24.644 23.795 8.922 1.00 22.82 187 LYS A O 1
ATOM 1505 N N . GLU A 1 189 ? 24.327 25.987 9.308 1.00 21.56 188 GLU A N 1
ATOM 1506 C CA . GLU A 1 189 ? 24.324 25.863 10.754 1.00 22.47 188 GLU A CA 1
ATOM 1507 C C . GLU A 1 189 ? 23.156 24.993 11.215 1.00 22.31 188 GLU A C 1
ATOM 1508 O O . GLU A 1 189 ? 23.336 24.110 12.062 1.00 23.22 188 GLU A O 1
ATOM 1514 N N . TYR A 1 190 ? 21.974 25.251 10.657 1.00 21.37 189 TYR A N 1
ATOM 1515 C CA . TYR A 1 190 ? 20.760 24.503 10.977 1.00 21.47 189 TYR A CA 1
AT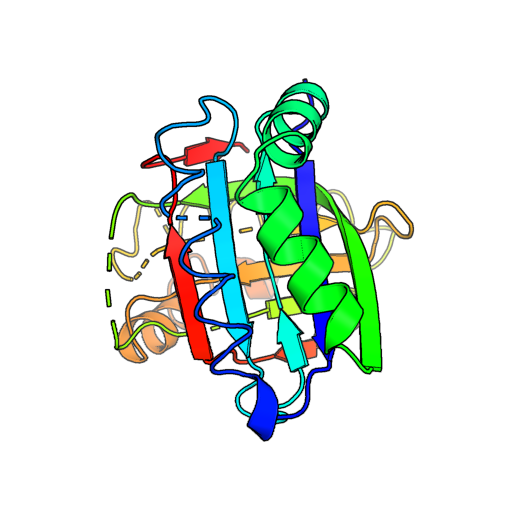OM 1516 C C . TYR A 1 190 ? 20.907 22.990 10.750 1.00 21.46 189 TYR A C 1
ATOM 1517 O O . TYR A 1 190 ? 20.570 22.198 11.630 1.00 21.53 189 TYR A O 1
ATOM 1526 N N . ILE A 1 191 ? 21.412 22.615 9.577 1.00 21.46 190 ILE A N 1
ATOM 1527 C CA . ILE A 1 191 ? 21.589 21.170 9.272 1.00 22.35 190 ILE A CA 1
ATOM 1528 C C . ILE A 1 191 ? 22.656 20.485 10.138 1.00 22.74 190 ILE A C 1
ATOM 1529 O O . ILE A 1 191 ? 22.514 19.305 10.439 1.00 22.40 190 ILE A O 1
ATOM 1534 N N . GLU A 1 192 ? 23.718 21.199 10.530 1.00 22.29 191 GLU A N 1
ATOM 1535 C CA . GLU A 1 192 ? 24.707 20.629 11.452 1.00 22.66 191 GLU A CA 1
ATOM 1536 C C . GLU A 1 192 ? 24.132 20.461 12.845 1.00 24.21 191 GLU A C 1
ATOM 1537 O O . GLU A 1 192 ? 24.314 19.402 13.470 1.00 24.02 191 GLU A O 1
ATOM 1543 N N . GLU A 1 193 ? 23.457 21.509 13.335 1.00 22.64 192 GLU A N 1
ATOM 1544 C CA . GLU A 1 193 ? 22.894 21.506 14.677 1.00 23.85 192 GLU A CA 1
ATOM 1545 C C . GLU A 1 193 ? 21.852 20.425 14.883 1.00 23.13 192 GLU A C 1
ATOM 1546 O O . GLU A 1 193 ? 21.815 19.827 15.954 1.00 23.99 192 GLU A O 1
ATOM 1552 N N . THR A 1 194 ? 21.034 20.182 13.866 1.00 22.45 193 THR A N 1
ATOM 1553 C CA . THR A 1 194 ? 19.925 19.224 13.974 1.00 21.80 193 THR A CA 1
ATOM 1554 C C . THR A 1 194 ? 20.247 17.818 13.486 1.00 23.94 193 THR A C 1
ATOM 1555 O O . THR A 1 194 ? 19.352 16.956 13.465 1.00 23.14 193 THR A O 1
ATOM 1559 N N . ASP A 1 195 ? 21.505 17.565 13.109 1.00 24.57 194 ASP A N 1
ATOM 1560 C CA . ASP A 1 195 ? 21.881 16.231 12.630 1.00 26.16 194 ASP A CA 1
ATOM 1561 C C . ASP A 1 195 ? 21.763 15.252 13.803 1.00 25.68 194 ASP A C 1
ATOM 1562 O O . ASP A 1 195 ? 22.233 15.526 14.923 1.00 27.85 194 ASP A O 1
ATOM 1567 N N . GLY A 1 196 ? 21.073 14.143 13.556 1.00 24.45 195 GLY A N 1
ATOM 1568 C CA . GLY A 1 196 ? 20.822 13.156 14.581 1.00 24.72 195 GLY A CA 1
ATOM 1569 C C . GLY A 1 196 ? 19.561 13.360 15.380 1.00 23.44 195 GLY A C 1
ATOM 1570 O O . GLY A 1 196 ? 19.173 12.463 16.141 1.00 24.61 195 GLY A O 1
ATOM 1579 N N . VAL A 1 198 ? 16.638 14.318 13.764 1.00 21.64 197 VAL A N 1
ATOM 1580 C CA . VAL A 1 198 ? 15.551 14.017 12.838 1.00 22.63 197 VAL A CA 1
ATOM 1581 C C . VAL A 1 198 ? 15.590 12.535 12.459 1.00 21.82 197 VAL A C 1
ATOM 1582 O O . VAL A 1 198 ? 16.639 12.017 12.047 1.00 22.68 197 VAL A O 1
ATOM 1586 N N . LYS A 1 199 ? 14.456 11.864 12.637 1.00 20.98 198 LYS A N 1
ATOM 1587 C CA . LYS A 1 199 ? 14.306 10.435 12.331 1.00 21.98 198 LYS A CA 1
ATOM 1588 C C . LYS A 1 199 ? 13.809 10.223 10.917 1.00 20.78 198 LYS A C 1
ATOM 1589 O O . LYS A 1 199 ? 14.140 9.220 10.286 1.00 20.41 198 LYS A O 1
ATOM 1595 N N . SER A 1 200 ? 12.972 11.136 10.444 1.00 20.37 199 SER A N 1
ATOM 1596 C CA . SER A 1 200 ? 12.456 11.056 9.096 1.00 20.36 199 SER A CA 1
ATOM 1597 C C . SER A 1 200 ? 11.981 12.409 8.595 1.00 21.78 199 SER A C 1
ATOM 1598 O O . SER A 1 200 ? 11.644 13.275 9.404 1.00 21.33 199 SER A O 1
ATOM 1601 N N A ARG A 1 201 ? 11.935 12.576 7.265 0.50 23.39 200 ARG A N 1
ATOM 1602 N N B ARG A 1 201 ? 12.014 12.556 7.272 0.50 22.66 200 ARG A N 1
ATOM 1603 C CA A ARG A 1 201 ? 11.538 13.845 6.596 0.50 24.36 200 ARG A CA 1
ATOM 1604 C CA B ARG A 1 201 ? 11.462 13.700 6.560 0.50 23.60 200 ARG A CA 1
ATOM 1605 C C A ARG A 1 201 ? 10.802 13.545 5.266 0.50 24.86 200 ARG A C 1
ATOM 1606 C C B ARG A 1 201 ? 10.563 13.155 5.449 0.50 22.91 200 ARG A C 1
ATOM 1607 O O A ARG A 1 201 ? 11.462 13.093 4.328 0.50 24.86 200 ARG A O 1
ATOM 1608 O O B ARG A 1 201 ? 10.771 12.054 4.932 0.50 19.96 200 ARG A O 1
ATOM 1623 N N . ASP A 1 202 ? 9.501 13.885 5.170 1.00 25.0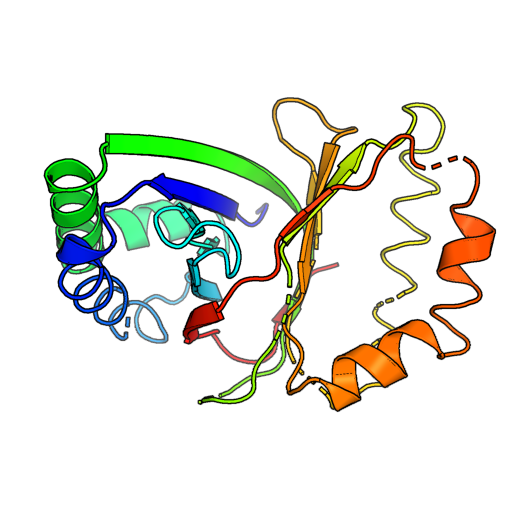3 201 ASP A N 1
ATOM 1624 C CA . ASP A 1 202 ? 8.637 13.592 4.009 1.00 25.37 201 ASP A CA 1
ATOM 1625 C C . ASP A 1 202 ? 8.305 14.959 3.430 1.00 25.39 201 ASP A C 1
ATOM 1626 O O . ASP A 1 202 ? 7.798 15.814 4.161 1.00 27.63 201 ASP A O 1
ATOM 1631 N N . VAL A 1 203 ? 8.559 15.141 2.135 1.00 24.56 202 VAL A N 1
ATOM 1632 C CA . VAL A 1 203 ? 8.314 16.406 1.454 1.00 25.15 202 VAL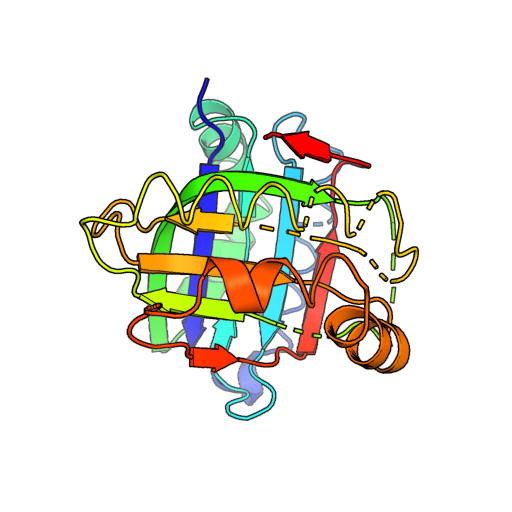 A CA 1
ATOM 1633 C C . VAL A 1 203 ? 7.255 16.249 0.376 1.00 26.70 202 VAL A C 1
ATOM 1634 O O . VAL A 1 203 ? 7.280 15.295 -0.407 1.00 27.35 202 VAL A O 1
ATOM 1638 N N . LYS A 1 204 ? 6.323 17.199 0.357 1.00 24.88 203 LYS A N 1
ATOM 1639 C CA . LYS A 1 204 ? 5.318 17.296 -0.704 1.00 25.17 203 LYS A CA 1
ATOM 1640 C C . LYS A 1 204 ? 5.499 18.653 -1.367 1.00 23.77 203 LYS A C 1
ATOM 1641 O O . LYS A 1 204 ? 5.525 19.661 -0.673 1.00 22.28 203 LYS A O 1
ATOM 1647 N N . THR A 1 205 ? 5.709 18.661 -2.686 1.00 24.04 204 THR A N 1
ATOM 1648 C CA . THR A 1 205 ? 5.852 19.891 -3.455 1.00 23.79 204 THR A CA 1
ATOM 1649 C C . THR A 1 205 ? 4.438 20.164 -3.954 1.00 23.01 204 THR A C 1
ATOM 1650 O O . THR A 1 205 ? 3.839 19.307 -4.626 1.00 24.04 204 THR A O 1
ATOM 1654 N N . LEU A 1 206 ? 3.903 21.319 -3.569 1.00 22.59 205 LEU A N 1
ATOM 1655 C CA . LEU A 1 206 ? 2.536 21.711 -3.913 1.00 21.29 205 LEU A CA 1
ATOM 1656 C C . LEU A 1 206 ? 2.521 22.815 -4.962 1.00 22.06 205 LEU A C 1
ATOM 1657 O O . LEU A 1 206 ? 3.384 23.701 -4.965 1.00 22.59 205 LEU A O 1
ATOM 1662 N N . VAL A 1 207 ? 1.514 22.752 -5.822 1.00 21.04 206 VAL A N 1
ATOM 1663 C CA . VAL A 1 207 ? 1.243 23.763 -6.821 1.00 21.54 206 VAL A CA 1
ATOM 1664 C C . VAL A 1 207 ? 0.238 24.682 -6.128 1.00 20.66 206 VAL A C 1
ATOM 1665 O O . VAL A 1 207 ? -0.849 24.240 -5.771 1.00 20.75 206 VAL A O 1
ATOM 1669 N N . ARG A 1 208 ? 0.617 25.937 -5.903 1.00 21.96 207 ARG A N 1
ATOM 1670 C CA . ARG A 1 208 ? -0.242 26.933 -5.260 1.00 23.54 207 ARG A CA 1
ATOM 1671 C C . ARG A 1 208 ? -1.457 27.225 -6.118 1.00 22.15 207 ARG A C 1
ATOM 1672 O O . ARG A 1 208 ? -1.322 27.579 -7.296 1.00 21.84 207 ARG A O 1
ATOM 1680 N N . ASP A 1 209 ? -2.625 27.076 -5.498 1.00 21.12 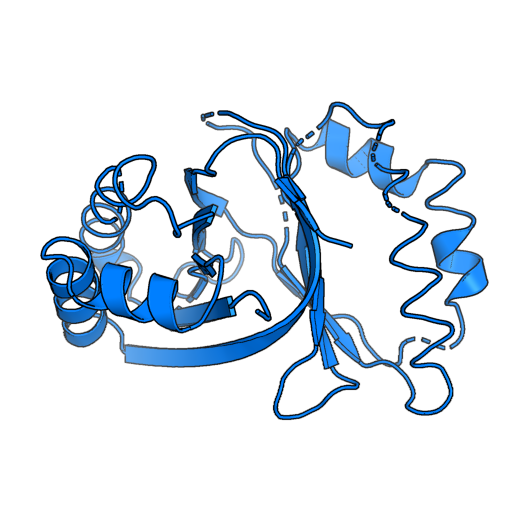208 ASP A N 1
ATOM 1681 C CA . ASP A 1 209 ? -3.907 27.411 -6.108 1.00 20.25 208 ASP A CA 1
ATOM 1682 C C . ASP A 1 209 ? -4.462 28.704 -5.519 1.00 20.39 208 ASP A C 1
ATOM 1683 O O . ASP A 1 209 ? -5.001 29.525 -6.262 1.00 22.02 208 ASP A O 1
ATOM 1688 N N . THR A 1 210 ? -4.398 28.848 -4.196 1.00 20.25 209 THR A N 1
ATOM 1689 C CA . THR A 1 210 ? -4.821 30.067 -3.495 1.00 20.81 209 THR A CA 1
ATOM 1690 C C . THR A 1 210 ? -3.844 30.365 -2.366 1.00 20.14 209 THR A C 1
ATOM 1691 O O . THR A 1 210 ? -3.278 29.447 -1.767 1.00 20.33 209 THR A O 1
ATOM 1695 N N . LEU A 1 211 ? -3.620 31.649 -2.102 1.00 20.99 210 LEU A N 1
ATOM 1696 C CA . LEU A 1 211 ? -2.823 32.064 -0.945 1.00 21.01 210 LEU A CA 1
ATOM 1697 C C . LEU A 1 211 ? -3.026 33.544 -0.669 1.00 21.21 210 LEU A C 1
ATOM 1698 O O . LEU A 1 211 ? -2.841 34.379 -1.572 1.00 20.75 210 LEU A O 1
ATOM 1703 N N . ALA A 1 212 ? -3.436 33.844 0.559 1.00 20.44 211 ALA A N 1
ATOM 1704 C CA . ALA A 1 212 ? -3.545 35.209 1.058 1.00 21.13 211 ALA A CA 1
ATOM 1705 C C . ALA A 1 212 ? -3.138 35.240 2.529 1.00 21.29 211 ALA A C 1
ATOM 1706 O O . ALA A 1 212 ? -3.339 34.271 3.250 1.00 20.35 211 ALA A O 1
ATOM 1708 N N . THR A 1 213 ? -2.571 36.367 2.951 1.00 21.79 212 THR A N 1
ATOM 1709 C CA . THR A 1 213 ? -2.217 36.630 4.339 1.00 22.81 212 THR A CA 1
ATOM 1710 C C . THR A 1 213 ? -2.658 38.030 4.747 1.00 24.00 212 THR A C 1
ATOM 1711 O O . THR A 1 213 ? -2.796 38.902 3.891 1.00 22.51 212 THR A O 1
ATOM 1715 N N A GLN A 1 214 ? -2.820 38.252 6.050 0.50 24.89 213 GLN A N 1
ATOM 1716 N N B GLN A 1 214 ? -2.865 38.225 6.050 0.50 25.07 213 GLN A N 1
ATOM 1717 C CA A GLN A 1 214 ? -3.213 39.559 6.596 0.50 26.69 213 GLN A CA 1
ATOM 1718 C CA B GLN A 1 214 ? -3.184 39.535 6.616 0.50 26.24 213 GLN A CA 1
ATOM 1719 C C A GLN A 1 214 ? -1.929 40.376 6.865 0.50 28.58 213 GLN A C 1
ATOM 1720 C C B GLN A 1 214 ? -1.819 40.185 6.880 0.50 28.11 213 GLN A C 1
ATOM 1721 O O A GLN A 1 214 ? -1.650 40.798 7.999 0.50 30.60 213 GLN A O 1
ATOM 1722 O O B GLN A 1 214 ? -1.328 40.201 8.020 0.50 28.80 213 GLN A O 1
ATOM 1733 N N . GLY A 1 215 ? -1.173 40.620 5.800 1.00 29.63 214 GLY A N 1
ATOM 1734 C CA . GLY A 1 215 ? 0.122 41.315 5.870 1.00 30.14 214 GLY A CA 1
ATOM 1735 C C . GLY A 1 215 ? 1.285 40.506 6.416 1.00 31.60 214 GLY A C 1
ATOM 1736 O O . GLY A 1 215 ? 1.254 39.271 6.422 1.00 33.00 214 GLY A O 1
ATOM 1737 N N . ALA A 1 216 ? 2.310 41.221 6.878 1.00 32.30 215 ALA A N 1
ATOM 1738 C CA . ALA A 1 216 ? 3.517 40.624 7.458 1.00 34.06 215 ALA A CA 1
ATOM 1739 C C . ALA A 1 216 ? 3.230 40.203 8.899 1.00 36.63 215 ALA A C 1
ATOM 1740 O O . ALA A 1 216 ? 2.907 41.041 9.733 1.00 36.53 215 ALA A O 1
ATOM 1742 N N . ILE A 1 217 ? 3.351 38.904 9.170 1.00 38.87 216 ILE A N 1
ATOM 1743 C CA . ILE A 1 217 ? 3.071 38.300 10.481 1.00 40.08 216 ILE A CA 1
ATOM 1744 C C . ILE A 1 217 ? 4.379 37.702 11.002 1.00 40.61 216 ILE A C 1
ATOM 1745 O O . ILE A 1 217 ? 5.154 37.155 10.219 1.00 39.45 216 ILE A O 1
ATOM 1750 N N . VAL A 1 218 ? 4.627 37.836 12.305 1.00 42.09 217 VAL A N 1
ATOM 1751 C CA . VAL A 1 218 ? 5.833 37.293 12.942 1.00 43.18 217 VAL A CA 1
ATOM 1752 C C . VAL A 1 218 ? 5.515 36.849 14.372 1.00 44.11 217 VAL A C 1
ATOM 1753 O O . VAL A 1 218 ? 5.651 37.632 15.319 1.00 44.70 217 VAL A O 1
ATOM 1755 N N . LEU A 1 219 ? 5.065 35.597 14.501 1.00 43.40 218 LEU A N 1
ATOM 1756 C CA . LEU A 1 219 ? 4.706 34.990 15.781 1.00 43.94 218 LEU A CA 1
ATOM 1757 C C . LEU A 1 219 ? 5.709 33.884 16.112 1.00 45.23 218 LEU A C 1
ATOM 1758 O O . LEU A 1 219 ? 5.644 32.812 15.516 1.00 43.77 218 LEU A O 1
ATOM 1763 N N . ASP A 1 220 ? 6.656 34.170 17.019 1.00 47.30 219 ASP A N 1
ATOM 1764 C CA . ASP A 1 220 ? 7.687 33.199 17.462 1.00 49.36 219 ASP A CA 1
ATOM 1765 C C . ASP A 1 220 ? 7.785 33.111 18.991 1.00 50.21 219 ASP A C 1
ATOM 1766 O O . ASP A 1 220 ? 6.931 33.630 19.713 1.00 50.39 219 ASP A O 1
#

InterPro domains:
  IPR007138 Antibiotic biosynthesis monooxygenase domain [PF03992] (116-191)
  IPR007138 Antibiotic biosynthesis monooxygenase domain [PS51725] (116-206)
  IPR011008 Dimeric alpha-beta barrel [SSF54909] (5-95)
  IPR011008 Dimeric alpha-beta barrel [SSF54909] (115-205)
  IPR050744 AI-2 Signaling Cycle Isomerase LsrG [PTHR33336] (111-206)

B-factor: mean 25.31, std 7.45, range [6.47, 60.91]

Radius of gyration: 16.79 Å; Cα contacts (8 Å, |Δi|>4): 454; chains: 1; bounding box: 46×31×36 Å

Nearest PDB structures (foldseek):
  3f44-assembly1_A  TM=9.959E-01  e=1.079E-39  Lactobacillus acidophilus NCFM
  3mcs-assembly1_A  TM=8.837E-01  e=6.308E-16  Fusobacterium nucleatum subsp. nucleatum ATCC 25586
  2gff-assembly1_A  TM=8.821E-01  e=2.416E-05  Yersinia pestis
  4dpo-assembly1_B  TM=8.900E-01  e=9.018E-05  Methanosarcina mazei Go1
  1x7v-assembly3_C  TM=7.962E-01  e=5.931E-05  Pseudomonas aeruginosa